Protein AF-S7U2X2-F1 (afdb_monomer_lite)

Radius of gyration: 20.96 Å; chains: 1; bounding box: 57×43×60 Å

Sequence (228 aa):
MDAEISGAYATYTERVRGMGGSAREDRERLLWFAVRVGTQYHVHALNDRMQVSSIKRIIPGGEFDGIYAPEPEIWAQYIEPLVRSLSAKLGEEDALVDLSAVAPEEKGLLKALQISVPGAGSGKFAAARSLLRKAVDRPRDIILRQTRECNVLGIALRKQKDLDGALEHYHKAVRATPEDEHLLFNMARAYFEKGEMDECRNLLEECLARRPDFPEAQAFLRYLDARR

pLDDT: mean 89.54, std 12.88, range [41.75, 98.5]

Secondary structure (DSSP, 8-state):
--EEEEEEEEEEEEE---SSS----EEEEEEEEEEEETTEEEEEEE-TT-PEEEEEEEEEHHHHTTTSEE-HHHIIIIIHHHHHHHHHHH-SS-S---TTSS-HHHHHHHHHHHHHSTT-SSSTTHHHHHHHHHHHHSHHHHHHHHHHHHHHHHHHHHHTT-HHHHHHHHHHHHHHSTT-HHHHHHHHHHHHHHT-HHHHHHHHHHHHHH-S--HHHHHHHHHHHTT-

Foldseek 3Di:
DDKAWLFKWKAWDWDADDDDDDGDGDIDIWMWGWMDDPQWIWIFTQDPVRATALDTDIGGNVRCQPRIQFQLVSRVPRPLVLLVVLLVQCDDDQPDRPCVPQDPSNVNVQSNQCSVPPDPDDHHRNRVNVRSCVCVVCVVVSLVSSLVSLQVQLVVCLVVVVLVSSLVSLVSSCVSPVLDLVSLQSNLVSCVSVVVNVSSLVSLVVSCVSPVPDVVSVVVNVVSVVVD

Structure (mmCIF, N/CA/C/O backbone):
data_AF-S7U2X2-F1
#
_entry.id   AF-S7U2X2-F1
#
loop_
_atom_site.group_PDB
_atom_site.id
_atom_site.type_symbol
_atom_site.label_atom_id
_atom_site.label_alt_id
_atom_site.label_comp_id
_atom_site.label_asym_id
_atom_site.label_entity_id
_atom_site.label_seq_id
_atom_site.pdbx_PDB_ins_code
_atom_site.Cartn_x
_atom_site.Cartn_y
_atom_site.Cartn_z
_atom_site.occupancy
_atom_site.B_iso_or_equiv
_atom_site.auth_seq_id
_atom_site.auth_comp_id
_atom_site.auth_asym_id
_atom_site.auth_atom_id
_atom_site.pdbx_PDB_model_num
ATOM 1 N N . MET A 1 1 ? -23.097 6.010 5.362 1.00 60.22 1 MET A N 1
ATOM 2 C CA . MET A 1 1 ? -21.952 6.629 4.658 1.00 60.22 1 MET A CA 1
ATOM 3 C C . MET A 1 1 ? -21.104 5.509 4.102 1.00 60.22 1 MET A C 1
ATOM 5 O O . MET A 1 1 ? -20.888 4.546 4.831 1.00 60.22 1 MET A O 1
ATOM 9 N N . ASP A 1 2 ? -20.684 5.592 2.841 1.00 85.69 2 ASP A N 1
ATOM 10 C CA . ASP A 1 2 ? -19.747 4.606 2.306 1.00 85.69 2 ASP A CA 1
ATOM 11 C C . ASP A 1 2 ? -18.360 4.864 2.897 1.00 85.69 2 ASP A C 1
ATOM 13 O O . ASP A 1 2 ? -17.808 5.961 2.777 1.00 85.69 2 ASP A O 1
ATOM 17 N N . ALA A 1 3 ? -17.859 3.876 3.627 1.00 93.12 3 ALA A N 1
ATOM 18 C CA . ALA A 1 3 ? -16.557 3.918 4.257 1.00 93.12 3 ALA A CA 1
ATOM 19 C C . ALA A 1 3 ? -15.888 2.549 4.152 1.00 93.12 3 ALA A C 1
ATOM 21 O O . ALA A 1 3 ? -16.555 1.506 4.252 1.00 93.12 3 ALA A O 1
ATOM 22 N N . GLU A 1 4 ? -14.576 2.571 3.953 1.00 95.00 4 GLU A N 1
ATOM 23 C CA . GLU A 1 4 ? -13.725 1.389 3.870 1.00 95.00 4 GLU A CA 1
ATOM 24 C C . GLU A 1 4 ? -12.319 1.689 4.393 1.00 95.00 4 GLU A C 1
ATOM 26 O O . GLU A 1 4 ? -11.861 2.832 4.384 1.00 95.00 4 GLU A O 1
ATOM 31 N N . ILE A 1 5 ? -11.634 0.655 4.876 1.00 97.19 5 ILE A N 1
ATOM 32 C CA . ILE A 1 5 ? -10.218 0.757 5.224 1.00 97.19 5 ILE A CA 1
ATOM 33 C C . ILE A 1 5 ? -9.424 0.803 3.917 1.00 97.19 5 ILE A C 1
ATOM 35 O O . ILE A 1 5 ? -9.562 -0.091 3.084 1.00 97.19 5 ILE A O 1
ATOM 39 N N . SER A 1 6 ? -8.608 1.841 3.742 1.00 96.12 6 SER A N 1
ATOM 40 C CA . SER A 1 6 ? -7.801 2.032 2.530 1.00 96.12 6 SER A CA 1
ATOM 41 C C . SER A 1 6 ? -6.443 1.342 2.629 1.00 96.12 6 SER A C 1
ATOM 43 O O . SER A 1 6 ? -5.882 0.954 1.612 1.00 96.12 6 SER A O 1
ATOM 45 N N . GLY A 1 7 ? -5.930 1.173 3.852 1.00 96.88 7 GLY A N 1
ATOM 46 C CA . GLY A 1 7 ? -4.687 0.462 4.144 1.00 96.88 7 GLY A CA 1
ATOM 47 C C . GLY A 1 7 ? -3.663 1.319 4.892 1.00 96.88 7 GLY A C 1
ATOM 48 O O . GLY A 1 7 ? -4.032 2.262 5.603 1.00 96.88 7 GLY A O 1
ATOM 49 N N . ALA A 1 8 ? -2.383 0.964 4.764 1.00 97.62 8 ALA A N 1
ATOM 50 C CA . ALA A 1 8 ? -1.257 1.693 5.347 1.00 97.62 8 ALA A CA 1
ATOM 51 C C . ALA A 1 8 ? -0.548 2.586 4.315 1.00 97.62 8 ALA A C 1
ATOM 53 O O . ALA A 1 8 ? -0.370 2.190 3.165 1.00 97.62 8 ALA A O 1
ATOM 54 N N . TYR A 1 9 ? -0.137 3.779 4.732 1.00 97.75 9 TYR A N 1
ATOM 55 C CA . TYR A 1 9 ? 0.472 4.794 3.874 1.00 97.75 9 TYR A CA 1
ATOM 56 C C . TYR A 1 9 ? 1.654 5.472 4.569 1.00 97.75 9 TYR A C 1
ATOM 58 O O . TYR A 1 9 ? 1.768 5.427 5.792 1.00 97.75 9 TYR A O 1
ATOM 66 N N . ALA A 1 10 ? 2.508 6.145 3.806 1.00 96.31 10 ALA A N 1
ATOM 67 C CA . ALA A 1 10 ? 3.613 6.951 4.293 1.00 96.31 10 ALA A CA 1
ATOM 68 C C . ALA A 1 10 ? 3.554 8.372 3.731 1.00 96.31 10 ALA A C 1
ATOM 70 O O . ALA A 1 10 ? 3.171 8.588 2.585 1.00 96.31 10 ALA A O 1
ATOM 71 N N . THR A 1 11 ? 3.992 9.337 4.528 1.00 94.88 11 THR A N 1
ATOM 72 C CA . THR A 1 11 ? 4.376 10.667 4.047 1.00 94.88 11 THR A CA 1
ATOM 73 C C . THR A 1 11 ? 5.843 10.888 4.367 1.00 94.88 11 THR A C 1
ATOM 75 O O . THR A 1 11 ? 6.325 10.413 5.398 1.00 94.88 11 THR A O 1
ATOM 78 N N . TYR A 1 12 ? 6.529 11.656 3.532 1.00 88.25 12 TYR A N 1
ATOM 79 C CA . TYR A 1 12 ? 7.933 11.992 3.722 1.00 88.25 12 TYR A CA 1
ATOM 80 C C . TYR A 1 12 ? 8.050 13.497 3.935 1.00 88.25 12 TYR A C 1
ATOM 82 O O . TYR A 1 12 ? 7.513 14.279 3.153 1.00 88.25 12 TYR A O 1
ATOM 90 N N . THR A 1 13 ? 8.723 13.906 5.005 1.00 77.50 13 THR A N 1
ATOM 91 C CA . THR A 1 13 ? 9.013 15.315 5.283 1.00 77.50 13 THR A CA 1
ATOM 92 C C . THR A 1 13 ? 10.514 15.534 5.289 1.00 77.50 13 THR A C 1
ATOM 94 O O . THR A 1 13 ? 11.249 14.809 5.960 1.00 77.50 13 THR A O 1
ATOM 97 N N . GLU A 1 14 ? 10.975 16.547 4.568 1.00 67.06 14 GLU A N 1
ATOM 98 C CA . GLU A 1 14 ? 12.378 16.950 4.589 1.00 67.06 14 GLU A CA 1
ATOM 99 C C . GLU A 1 14 ? 12.698 17.645 5.919 1.00 67.06 14 GLU A C 1
ATOM 101 O O . GLU A 1 14 ? 12.073 18.647 6.277 1.00 67.06 14 GLU A O 1
ATOM 106 N N . ARG A 1 15 ? 13.677 17.127 6.671 1.00 56.12 15 ARG A N 1
ATOM 107 C CA . ARG A 1 15 ? 14.280 17.858 7.791 1.00 56.12 15 ARG A CA 1
ATOM 108 C C . ARG A 1 15 ? 15.595 18.474 7.333 1.00 56.12 15 ARG A C 1
ATOM 110 O O . ARG A 1 15 ? 16.578 17.774 7.110 1.00 56.12 15 ARG A O 1
ATOM 117 N N . VAL A 1 16 ? 15.653 19.803 7.280 1.00 50.06 16 VAL A N 1
ATOM 118 C CA . VAL A 1 16 ? 16.931 20.514 7.138 1.00 50.06 16 VAL A CA 1
ATOM 119 C C . VAL A 1 16 ? 17.651 20.478 8.487 1.00 50.06 16 VAL A C 1
ATOM 121 O O . VAL A 1 16 ? 17.264 21.172 9.429 1.00 50.06 16 VAL A O 1
ATOM 124 N N . ARG A 1 17 ? 18.705 19.665 8.605 1.00 46.69 17 ARG A N 1
ATOM 125 C CA . ARG A 1 17 ? 19.597 19.651 9.775 1.00 46.69 17 ARG A CA 1
ATOM 126 C C . ARG A 1 17 ? 20.931 20.326 9.421 1.00 46.69 17 ARG A C 1
ATOM 128 O O . ARG A 1 17 ? 21.757 19.734 8.738 1.00 46.69 17 ARG A O 1
ATOM 135 N N . GLY A 1 18 ? 21.151 21.538 9.945 1.00 45.03 18 GLY A N 1
ATOM 136 C CA . GLY A 1 18 ? 22.478 22.166 10.084 1.00 45.03 18 GLY A CA 1
ATOM 137 C C . GLY A 1 18 ? 22.808 23.326 9.130 1.00 45.03 18 GLY A C 1
ATOM 138 O O . GLY A 1 18 ? 22.805 23.176 7.913 1.00 45.03 18 GLY A O 1
ATOM 139 N N . MET A 1 19 ? 23.185 24.477 9.703 1.00 44.09 19 MET A N 1
ATOM 140 C CA . MET A 1 19 ? 23.966 25.517 9.021 1.00 44.09 19 MET A CA 1
ATOM 141 C C . MET A 1 19 ? 25.436 25.075 8.976 1.00 44.09 19 MET A C 1
ATOM 143 O O . MET A 1 19 ? 26.132 25.160 9.984 1.00 44.09 19 MET A O 1
ATOM 147 N N . GLY A 1 20 ? 25.902 24.601 7.818 1.00 45.66 20 GLY A N 1
ATOM 148 C CA . GLY A 1 20 ? 27.328 24.394 7.540 1.00 45.66 20 GLY A CA 1
ATOM 149 C C . GLY A 1 20 ? 27.647 23.104 6.782 1.00 45.66 20 GLY A C 1
ATOM 150 O O . GLY A 1 20 ? 27.477 22.020 7.326 1.00 45.66 20 GLY A O 1
ATOM 151 N N . GLY A 1 21 ? 28.143 23.247 5.543 1.00 43.47 21 GLY A N 1
ATOM 152 C CA . GLY A 1 21 ? 29.032 22.340 4.782 1.00 43.47 21 GLY A CA 1
ATOM 153 C C . GLY A 1 21 ? 28.654 20.871 4.527 1.00 43.47 21 GLY A C 1
ATOM 154 O O . GLY A 1 21 ? 29.231 20.259 3.637 1.00 43.47 21 GLY A O 1
ATOM 155 N N . SER A 1 22 ? 27.715 20.288 5.268 1.00 49.03 22 SER A N 1
ATOM 156 C CA . SER A 1 22 ? 27.344 18.871 5.196 1.00 49.03 22 SER A CA 1
ATOM 157 C C . SER A 1 22 ? 25.862 18.692 5.531 1.00 49.03 22 SER A C 1
ATOM 159 O O . SER A 1 22 ? 25.490 18.044 6.506 1.00 49.03 22 SER A O 1
ATOM 161 N N . ALA A 1 23 ? 24.994 19.314 4.732 1.00 41.75 23 ALA A N 1
ATOM 162 C CA . ALA A 1 23 ? 23.566 19.032 4.794 1.00 41.75 23 ALA A CA 1
ATOM 163 C C . ALA A 1 23 ? 23.340 17.604 4.271 1.00 41.75 23 ALA A C 1
ATOM 165 O O . ALA A 1 23 ? 23.405 17.353 3.071 1.00 41.75 23 ALA A O 1
ATOM 166 N N . ARG A 1 24 ? 23.134 16.649 5.180 1.00 49.59 24 ARG A N 1
ATOM 167 C CA . ARG A 1 24 ? 22.541 15.354 4.836 1.00 49.59 24 ARG A CA 1
ATOM 168 C C . ARG A 1 24 ? 21.030 15.565 4.845 1.00 49.59 24 ARG A C 1
ATOM 170 O O . ARG A 1 24 ? 20.485 15.935 5.882 1.00 49.59 24 ARG A O 1
ATOM 177 N N . GLU A 1 25 ? 20.381 15.381 3.700 1.00 52.25 25 GLU A N 1
ATOM 178 C CA . GLU A 1 25 ? 18.920 15.373 3.604 1.00 52.25 25 GLU A CA 1
ATOM 179 C C . GLU A 1 25 ? 18.387 14.171 4.391 1.00 52.25 25 GLU A C 1
ATOM 181 O O . GLU A 1 25 ? 18.469 13.028 3.946 1.00 52.25 25 GLU A O 1
ATOM 186 N N . ASP A 1 26 ? 17.899 14.420 5.604 1.00 58.31 26 ASP A N 1
ATOM 187 C CA . ASP A 1 26 ? 17.248 13.408 6.429 1.00 58.31 26 ASP A CA 1
ATOM 188 C C . ASP A 1 26 ? 15.742 13.501 6.149 1.00 58.31 26 ASP A C 1
ATOM 190 O O . ASP A 1 26 ? 15.074 14.465 6.543 1.00 58.31 26 ASP A O 1
ATOM 194 N N . ARG A 1 27 ? 15.209 12.549 5.374 1.00 70.50 27 ARG A N 1
ATOM 195 C CA . ARG A 1 27 ? 13.769 12.456 5.102 1.00 70.50 27 ARG A CA 1
ATOM 196 C C . ARG A 1 27 ? 13.114 11.686 6.239 1.00 70.50 27 ARG A C 1
ATOM 198 O O . ARG A 1 27 ? 13.276 10.475 6.360 1.00 70.50 27 ARG A O 1
ATOM 205 N N . GLU A 1 28 ? 12.340 12.386 7.059 1.00 83.62 28 GLU A N 1
ATOM 206 C CA . GLU A 1 28 ? 11.529 11.745 8.088 1.00 83.62 28 GLU A CA 1
ATOM 207 C C . GLU A 1 28 ? 10.311 11.085 7.432 1.00 83.62 28 GLU A C 1
ATOM 209 O O . GLU A 1 28 ? 9.509 11.741 6.763 1.00 83.62 28 GLU A O 1
ATOM 214 N N . ARG A 1 29 ? 10.185 9.770 7.622 1.00 91.19 29 ARG A N 1
ATOM 215 C CA . ARG A 1 29 ? 9.053 8.970 7.154 1.00 91.19 29 ARG A CA 1
ATOM 216 C C . ARG A 1 29 ? 8.037 8.828 8.281 1.00 91.19 29 ARG A C 1
ATOM 218 O O . ARG A 1 29 ? 8.355 8.287 9.336 1.00 91.19 29 ARG A O 1
ATOM 225 N N . LEU A 1 30 ? 6.803 9.254 8.030 1.00 94.62 30 LEU A N 1
ATOM 226 C CA . LEU A 1 30 ? 5.672 9.070 8.940 1.00 94.62 30 LEU A CA 1
ATOM 227 C C . LEU A 1 30 ? 4.692 8.068 8.346 1.00 94.62 30 LEU A C 1
ATOM 229 O O . LEU A 1 30 ? 4.303 8.203 7.188 1.00 94.62 30 LEU A O 1
ATOM 233 N N . LEU A 1 31 ? 4.286 7.084 9.146 1.00 96.94 31 LEU A N 1
ATOM 234 C CA . LEU A 1 31 ? 3.351 6.038 8.745 1.00 96.94 31 LEU A CA 1
ATOM 235 C C . LEU A 1 31 ? 1.924 6.363 9.188 1.00 96.94 31 LEU A C 1
ATOM 237 O O . LEU A 1 31 ? 1.693 6.910 10.267 1.00 96.94 31 LEU A O 1
ATOM 241 N N . TRP A 1 32 ? 0.960 5.979 8.359 1.00 97.88 32 TRP A N 1
ATOM 242 C CA . TRP A 1 32 ? -0.448 6.315 8.508 1.00 97.88 32 TRP A CA 1
ATOM 243 C C . TRP A 1 32 ? -1.343 5.107 8.253 1.00 97.88 32 TRP A C 1
ATOM 245 O O . TRP A 1 32 ? -1.171 4.380 7.281 1.00 97.88 32 TRP A O 1
ATOM 255 N N . PHE A 1 33 ? -2.353 4.940 9.097 1.00 98.12 33 PHE A N 1
ATOM 256 C CA . PHE A 1 33 ? -3.507 4.090 8.851 1.00 98.12 33 PHE A CA 1
ATOM 257 C C . PHE A 1 33 ? -4.618 4.950 8.253 1.00 98.12 33 PHE A C 1
ATOM 259 O O . PHE A 1 33 ? -4.996 5.961 8.851 1.00 98.12 33 PHE A O 1
ATOM 266 N N . ALA A 1 34 ? -5.145 4.567 7.091 1.00 97.81 34 ALA A N 1
ATOM 267 C CA . ALA A 1 34 ? -6.130 5.359 6.365 1.00 97.81 34 ALA A CA 1
ATOM 268 C C . ALA A 1 34 ? -7.483 4.645 6.252 1.00 97.81 34 ALA A C 1
ATOM 270 O O . ALA A 1 34 ? -7.573 3.469 5.894 1.00 97.81 34 ALA A O 1
ATOM 271 N N . VAL A 1 35 ? -8.552 5.401 6.502 1.00 97.19 35 VAL A N 1
ATOM 272 C CA . VAL A 1 35 ? -9.944 5.002 6.258 1.00 97.19 35 VAL A CA 1
ATOM 273 C C . VAL A 1 35 ? -10.551 5.997 5.279 1.00 97.19 35 VAL A C 1
ATOM 275 O O . VAL A 1 35 ? -10.604 7.190 5.581 1.00 97.19 35 VAL A O 1
ATOM 278 N N . ARG A 1 36 ? -11.033 5.534 4.125 1.00 95.94 36 ARG A N 1
ATOM 279 C CA . ARG A 1 36 ? -11.798 6.381 3.204 1.00 95.94 36 ARG A CA 1
ATOM 280 C C . ARG A 1 36 ? -13.223 6.527 3.721 1.00 95.94 36 ARG A C 1
ATOM 282 O O . ARG A 1 36 ? -13.868 5.532 4.045 1.00 95.94 36 ARG A O 1
ATOM 289 N N . VAL A 1 37 ? -13.716 7.759 3.784 1.00 95.19 37 VAL A N 1
ATOM 290 C CA . VAL A 1 37 ? -15.083 8.106 4.189 1.00 95.19 37 VAL A CA 1
ATOM 291 C C . VAL A 1 37 ? -15.647 9.069 3.146 1.00 95.19 37 VAL A C 1
ATOM 293 O O . VAL A 1 37 ? -15.269 10.238 3.092 1.00 95.19 37 VAL A O 1
ATOM 296 N N . GLY A 1 38 ? -16.526 8.570 2.273 1.00 93.56 38 GLY A N 1
ATOM 297 C CA . GLY A 1 38 ? -16.960 9.319 1.092 1.00 93.56 38 GLY A CA 1
ATOM 298 C C . GLY A 1 38 ? -15.775 9.681 0.189 1.00 93.56 38 GLY A C 1
ATOM 299 O O . GLY A 1 38 ? -15.090 8.797 -0.320 1.00 93.56 38 GLY A O 1
ATOM 300 N N . THR A 1 39 ? -15.530 10.979 -0.001 1.00 93.12 39 THR A N 1
ATOM 301 C CA . THR A 1 39 ? -14.440 11.522 -0.836 1.00 93.12 39 THR A CA 1
ATOM 302 C C . THR A 1 39 ? -13.197 11.934 -0.041 1.00 93.12 39 THR A C 1
ATOM 304 O O . THR A 1 39 ? -12.270 12.511 -0.607 1.00 93.12 39 THR A O 1
ATOM 307 N N . GLN A 1 40 ? -13.177 11.686 1.269 1.00 95.69 40 GLN A N 1
ATOM 308 C CA . GLN A 1 40 ? -12.093 12.082 2.167 1.00 95.69 40 GLN A CA 1
ATOM 309 C C . GLN A 1 40 ? -11.385 10.859 2.745 1.00 95.69 40 GLN A C 1
ATOM 311 O O . GLN A 1 40 ? -11.966 9.779 2.867 1.00 95.69 40 GLN A O 1
ATOM 316 N N . TYR A 1 41 ? -10.140 11.055 3.164 1.00 97.31 41 TYR A N 1
ATOM 317 C CA . TYR A 1 41 ? -9.362 10.085 3.917 1.00 97.31 41 TYR A CA 1
ATOM 318 C C . TYR A 1 41 ? -9.194 10.561 5.354 1.00 97.31 41 TYR A C 1
ATOM 320 O O . TYR A 1 41 ? -8.709 11.657 5.628 1.00 97.31 41 TYR A O 1
ATOM 328 N N . HIS A 1 42 ? -9.596 9.715 6.293 1.00 97.50 42 HIS A N 1
ATOM 329 C CA . HIS A 1 42 ? -9.293 9.874 7.704 1.00 97.50 42 HIS A CA 1
ATOM 330 C C . HIS A 1 42 ? -8.017 9.098 7.998 1.00 97.50 42 HIS A C 1
ATOM 332 O O . HIS A 1 42 ? -8.028 7.865 8.004 1.00 97.50 42 HIS A O 1
ATOM 338 N N . VAL A 1 43 ? -6.924 9.823 8.220 1.00 97.88 43 VAL A N 1
ATOM 339 C CA . VAL A 1 43 ? -5.606 9.241 8.482 1.00 97.88 43 VAL A CA 1
ATOM 340 C C . VAL A 1 43 ? -5.254 9.344 9.959 1.00 97.88 43 VAL A C 1
ATOM 342 O O . VAL A 1 43 ? -5.495 10.367 10.604 1.00 97.88 43 VAL A O 1
ATOM 345 N N . HIS A 1 44 ? -4.668 8.274 10.481 1.00 97.62 44 HIS A N 1
ATOM 346 C CA . HIS A 1 44 ? -4.222 8.147 11.864 1.00 97.62 44 HIS A CA 1
ATOM 347 C C . HIS A 1 44 ? -2.757 7.738 11.869 1.00 97.62 44 HIS A C 1
ATOM 349 O O . HIS A 1 44 ? -2.401 6.748 11.235 1.00 97.62 44 HIS A O 1
ATOM 355 N N . ALA A 1 45 ? -1.902 8.491 12.557 1.00 96.56 45 ALA A N 1
ATOM 356 C CA . ALA A 1 45 ? -0.472 8.183 12.591 1.00 96.56 45 ALA A CA 1
ATOM 357 C C . ALA A 1 45 ? -0.204 6.851 13.311 1.00 96.56 45 ALA A C 1
ATOM 359 O O . ALA A 1 45 ? -0.870 6.549 14.308 1.00 96.56 45 ALA A O 1
ATOM 360 N N . LEU A 1 46 ? 0.780 6.089 12.835 1.00 95.56 46 LEU A N 1
ATOM 361 C CA . LEU A 1 46 ? 1.365 4.958 13.556 1.00 95.56 46 LEU A CA 1
ATOM 362 C C . LEU A 1 46 ? 2.531 5.475 14.407 1.00 95.56 46 LEU A C 1
ATOM 364 O O . LEU A 1 46 ? 3.333 6.280 13.937 1.00 95.56 46 LEU A O 1
ATOM 368 N N . ASN A 1 47 ? 2.618 5.023 15.657 1.00 92.00 47 ASN A N 1
ATOM 369 C CA . ASN A 1 47 ? 3.769 5.313 16.517 1.00 92.00 47 ASN A CA 1
ATOM 370 C C . ASN A 1 47 ? 4.938 4.342 16.253 1.00 92.00 47 ASN A C 1
ATOM 372 O O . ASN A 1 47 ? 4.807 3.392 15.483 1.00 92.00 47 ASN A O 1
ATOM 376 N N . ASP A 1 48 ? 6.050 4.520 16.969 1.00 88.69 48 ASP A N 1
ATOM 377 C CA . ASP A 1 48 ? 7.256 3.681 16.845 1.00 88.69 48 ASP A CA 1
ATOM 378 C C . ASP A 1 48 ? 7.028 2.189 17.159 1.00 88.69 48 ASP A C 1
ATOM 380 O O . ASP A 1 48 ? 7.862 1.345 16.843 1.00 88.69 48 ASP A O 1
ATOM 384 N N . ARG A 1 49 ? 5.896 1.843 17.786 1.00 89.81 49 ARG A N 1
ATOM 385 C CA . ARG A 1 49 ? 5.472 0.463 18.072 1.00 89.81 49 ARG A CA 1
ATOM 386 C C . ARG A 1 49 ? 4.439 -0.056 17.064 1.00 89.81 49 ARG A C 1
ATOM 388 O O . ARG A 1 49 ? 3.782 -1.055 17.340 1.00 89.81 49 ARG A O 1
ATOM 395 N N . MET A 1 50 ? 4.254 0.635 15.937 1.00 91.81 50 MET A N 1
ATOM 396 C CA . MET A 1 50 ? 3.253 0.344 14.900 1.00 91.81 50 MET A CA 1
ATOM 397 C C . MET A 1 50 ? 1.801 0.352 15.400 1.00 91.81 50 MET A C 1
ATOM 399 O O . MET A 1 50 ? 0.911 -0.229 14.781 1.00 91.81 50 MET A O 1
ATOM 403 N N . GLN A 1 51 ? 1.529 1.038 16.511 1.00 91.88 51 GLN A N 1
ATOM 404 C CA . GLN A 1 51 ? 0.174 1.170 17.037 1.00 91.88 51 GLN A CA 1
ATOM 405 C C . GLN A 1 51 ? -0.517 2.376 16.404 1.00 91.88 51 GLN A C 1
ATOM 407 O O . GLN A 1 51 ? 0.049 3.470 16.332 1.00 91.88 51 GLN A O 1
ATOM 412 N N . VAL A 1 52 ? -1.771 2.183 15.994 1.00 94.38 52 VAL A N 1
ATOM 413 C CA . VAL A 1 52 ? -2.599 3.244 15.415 1.00 94.38 52 VAL A CA 1
ATOM 414 C C . VAL A 1 52 ? -2.979 4.248 16.504 1.00 94.38 52 VAL A C 1
ATOM 416 O O . VAL A 1 52 ? -3.635 3.901 17.489 1.00 94.38 52 VAL A O 1
ATOM 419 N N . SER A 1 53 ? -2.567 5.504 16.337 1.00 92.44 53 SER A N 1
ATOM 420 C CA . SER A 1 53 ? -2.924 6.578 17.264 1.00 92.44 53 SER A CA 1
ATOM 421 C C . SER A 1 53 ? -4.400 6.963 17.131 1.00 92.44 53 SER A C 1
ATOM 423 O O . SER A 1 53 ? -5.034 6.733 16.107 1.00 92.44 53 SER A O 1
ATOM 425 N N . SER A 1 54 ? -4.952 7.622 18.151 1.00 83.81 54 SER A N 1
ATOM 426 C CA . SER A 1 54 ? -6.301 8.193 18.054 1.00 83.81 54 SER A CA 1
ATOM 427 C C . SER A 1 54 ? -6.343 9.596 17.442 1.00 83.81 54 SER A C 1
ATOM 429 O O . SER A 1 54 ? -7.406 10.218 17.439 1.00 83.81 54 SER A O 1
ATOM 431 N N . ILE A 1 55 ? -5.200 10.138 17.008 1.00 87.12 55 ILE A N 1
ATOM 432 C CA . ILE A 1 55 ? -5.134 11.465 16.392 1.00 87.12 55 ILE A CA 1
ATOM 433 C C . ILE A 1 55 ? -5.523 11.315 14.924 1.00 87.12 55 ILE A C 1
ATOM 435 O O . ILE A 1 55 ? -4.776 10.750 14.127 1.00 87.12 55 ILE A O 1
ATOM 439 N N . LYS A 1 56 ? -6.692 11.857 14.582 1.00 93.31 56 LYS A N 1
ATOM 440 C CA . LYS A 1 56 ? -7.232 11.864 13.223 1.00 93.31 56 LYS A CA 1
ATOM 441 C C . LYS A 1 56 ? -6.866 13.158 12.501 1.00 93.31 56 LYS A C 1
ATOM 443 O O . LYS A 1 56 ? -7.123 14.243 13.022 1.00 93.31 56 LYS A O 1
ATOM 448 N N . ARG A 1 57 ? -6.404 13.040 11.257 1.00 96.25 57 ARG A N 1
ATOM 449 C CA . ARG A 1 57 ? -6.428 14.124 10.262 1.00 96.25 57 ARG A CA 1
ATOM 450 C C . ARG A 1 57 ? -7.409 13.762 9.149 1.00 96.25 57 ARG A C 1
ATOM 452 O O . ARG A 1 57 ? -7.553 12.589 8.813 1.00 96.25 57 ARG A O 1
ATOM 459 N N . ILE A 1 58 ? -8.099 14.762 8.611 1.00 96.44 58 ILE A N 1
ATOM 460 C CA . ILE A 1 58 ? -9.038 14.603 7.497 1.00 96.44 58 ILE A CA 1
ATOM 461 C C . ILE A 1 58 ? -8.384 15.219 6.270 1.00 96.44 58 ILE A C 1
ATOM 463 O O . ILE A 1 58 ? -8.055 16.402 6.290 1.00 96.44 58 ILE A O 1
ATOM 467 N N . ILE A 1 59 ? -8.188 14.408 5.239 1.00 96.94 59 ILE A N 1
ATOM 468 C CA . ILE A 1 59 ? -7.504 14.783 4.006 1.00 96.94 59 ILE A CA 1
ATOM 469 C C . ILE A 1 59 ? -8.513 14.683 2.856 1.00 96.94 59 ILE A C 1
ATOM 471 O O . ILE A 1 59 ? -9.110 13.616 2.671 1.00 96.94 59 ILE A O 1
ATOM 475 N N . PRO A 1 60 ? -8.758 15.756 2.090 1.00 95.94 60 PRO A N 1
ATOM 476 C CA . PRO A 1 60 ? -9.533 15.672 0.855 1.00 95.94 60 PRO A CA 1
ATOM 477 C C . PRO A 1 60 ? -8.906 14.672 -0.124 1.00 95.94 60 PRO A C 1
ATOM 479 O O . PRO A 1 60 ? -7.687 14.600 -0.223 1.00 95.94 60 PRO A O 1
ATOM 482 N N . GLY A 1 61 ? -9.713 13.920 -0.880 1.00 91.56 61 GLY A N 1
ATOM 483 C CA . GLY A 1 61 ? -9.196 12.892 -1.794 1.00 91.56 61 GLY A CA 1
ATOM 484 C C . GLY A 1 61 ? -8.125 13.403 -2.764 1.00 91.56 61 GLY A C 1
ATOM 485 O O . GLY A 1 61 ? -7.080 12.781 -2.887 1.00 91.56 61 GLY A O 1
ATOM 486 N N . GLY A 1 62 ? -8.328 14.586 -3.352 1.00 89.81 62 GLY A N 1
ATOM 487 C CA . GLY A 1 62 ? -7.352 15.190 -4.268 1.00 89.81 62 GLY A CA 1
ATOM 488 C C . GLY A 1 62 ? -6.034 15.636 -3.621 1.00 89.81 62 GLY A C 1
ATOM 489 O O . GLY A 1 62 ? -5.066 15.843 -4.338 1.00 89.81 62 GLY A O 1
ATOM 490 N N . GLU A 1 63 ? -5.983 15.782 -2.294 1.00 92.50 63 GLU A N 1
ATOM 491 C CA . GLU A 1 63 ? -4.746 16.068 -1.545 1.00 92.50 63 GLU A CA 1
ATOM 492 C C . GLU A 1 63 ? -4.082 14.791 -1.016 1.00 92.50 63 GLU A C 1
ATOM 494 O O . GLU A 1 63 ? -2.924 14.807 -0.608 1.00 92.50 63 GLU A O 1
ATOM 499 N N . PHE A 1 64 ? -4.819 13.680 -0.975 1.00 93.38 64 PHE A N 1
ATOM 500 C CA . PHE A 1 64 ? -4.279 12.404 -0.530 1.00 93.38 64 PHE A CA 1
ATOM 501 C C . PHE A 1 64 ? -3.343 11.820 -1.591 1.00 93.38 64 PHE A C 1
ATOM 503 O O . PHE A 1 64 ? -2.224 11.394 -1.286 1.00 93.38 64 PHE A O 1
ATOM 510 N N . ASP A 1 65 ? -3.793 11.864 -2.844 1.00 84.69 65 ASP A N 1
ATOM 511 C CA . ASP A 1 65 ? -3.052 11.365 -3.992 1.00 84.69 65 ASP A CA 1
ATOM 512 C C . ASP A 1 65 ? -1.738 12.148 -4.175 1.00 84.69 65 ASP A C 1
ATOM 514 O O . ASP A 1 65 ? -1.712 13.376 -4.216 1.00 84.69 65 ASP A O 1
ATOM 518 N N . GLY A 1 66 ? -0.617 11.432 -4.271 1.00 80.38 66 GLY A N 1
ATOM 519 C CA . GLY A 1 66 ? 0.715 12.020 -4.471 1.00 80.38 66 GLY A CA 1
ATOM 520 C C . GLY A 1 66 ? 1.426 12.498 -3.199 1.00 80.38 66 GLY A C 1
ATOM 521 O O . GLY A 1 66 ? 2.645 12.636 -3.226 1.00 80.38 66 GLY A O 1
ATOM 522 N N . ILE A 1 67 ? 0.713 12.685 -2.082 1.00 90.31 67 ILE A N 1
ATOM 523 C CA . ILE A 1 67 ? 1.324 12.970 -0.7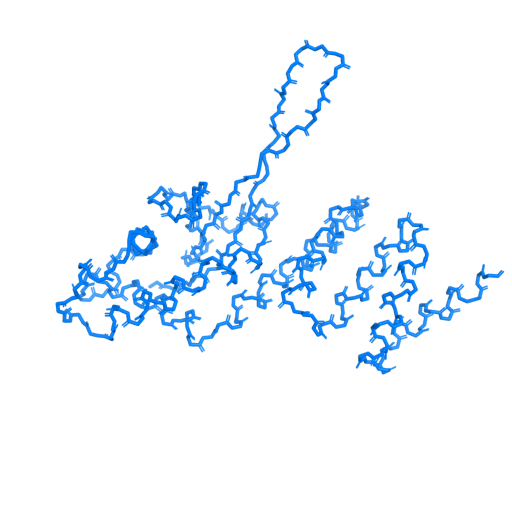69 1.00 90.31 67 ILE A CA 1
ATOM 524 C C . ILE A 1 67 ? 1.454 11.688 0.059 1.00 90.31 67 ILE A C 1
ATOM 526 O O . ILE A 1 67 ? 2.476 11.464 0.710 1.00 90.31 67 ILE A O 1
ATOM 530 N N . TYR A 1 68 ? 0.420 10.845 0.035 1.00 95.50 68 TYR A N 1
ATOM 531 C CA . TYR A 1 68 ? 0.366 9.606 0.801 1.00 95.50 68 TYR A CA 1
ATOM 532 C C . TYR A 1 68 ? 0.784 8.428 -0.077 1.00 95.50 68 TYR A C 1
ATOM 534 O O . TYR A 1 68 ? 0.010 7.901 -0.873 1.00 95.50 68 TYR A O 1
ATOM 542 N N . ALA A 1 69 ? 2.031 8.000 0.087 1.00 95.56 69 ALA A N 1
ATOM 543 C CA . ALA A 1 69 ? 2.585 6.836 -0.583 1.00 95.56 69 ALA A CA 1
ATOM 544 C C . ALA A 1 69 ? 1.994 5.539 0.007 1.00 95.56 69 ALA A C 1
ATOM 546 O O . ALA A 1 69 ? 2.030 5.373 1.223 1.00 95.56 69 ALA A O 1
ATOM 547 N N . PRO A 1 70 ? 1.476 4.601 -0.798 1.00 97.12 70 PRO A N 1
ATOM 548 C CA . PRO A 1 70 ? 0.986 3.309 -0.320 1.00 97.12 70 PRO A CA 1
ATOM 549 C C . PRO A 1 70 ? 2.111 2.444 0.260 1.00 97.12 70 PRO A C 1
ATOM 551 O O . PRO A 1 70 ? 3.224 2.394 -0.269 1.00 97.12 70 PRO A O 1
ATOM 554 N N . GLU A 1 71 ? 1.791 1.725 1.336 1.00 96.81 71 GLU A N 1
ATOM 555 C CA . GLU A 1 71 ? 2.705 0.852 2.078 1.00 96.81 71 GLU A CA 1
ATOM 556 C C . GLU A 1 71 ? 2.095 -0.548 2.290 1.00 96.81 71 GLU A C 1
ATOM 558 O O . GLU A 1 71 ? 1.734 -0.909 3.418 1.00 96.81 71 GLU A O 1
ATOM 563 N N . PRO A 1 72 ? 1.979 -1.363 1.222 1.00 96.19 72 PRO A N 1
ATOM 564 C CA . PRO A 1 72 ? 1.324 -2.674 1.285 1.00 96.19 72 PRO A CA 1
ATOM 565 C C . PRO A 1 72 ? 1.994 -3.647 2.257 1.00 96.19 72 PRO A C 1
ATOM 567 O O . PRO A 1 72 ? 1.320 -4.449 2.900 1.00 96.19 72 PRO A O 1
ATOM 570 N N . GLU A 1 73 ? 3.309 -3.546 2.437 1.00 94.06 73 GLU A N 1
ATOM 571 C CA . GLU A 1 73 ? 4.040 -4.365 3.406 1.00 94.06 73 GLU A CA 1
ATOM 572 C C . GLU A 1 73 ? 3.697 -3.997 4.848 1.00 94.06 73 GLU A C 1
ATOM 574 O O . GLU A 1 73 ? 3.514 -4.882 5.681 1.00 94.06 73 GLU A O 1
ATOM 579 N N . ILE A 1 74 ? 3.554 -2.699 5.143 1.00 95.69 74 ILE A N 1
ATOM 580 C CA . ILE A 1 74 ? 3.153 -2.241 6.477 1.00 95.69 74 ILE A CA 1
ATOM 581 C C . ILE A 1 74 ? 1.738 -2.728 6.787 1.00 95.69 74 ILE A C 1
ATOM 583 O O . ILE A 1 74 ? 1.468 -3.191 7.898 1.00 95.69 74 ILE A O 1
ATOM 587 N N . TRP A 1 75 ? 0.846 -2.674 5.795 1.00 96.44 75 TRP A N 1
ATOM 588 C CA . TRP A 1 75 ? -0.488 -3.242 5.923 1.00 96.44 75 TRP A CA 1
ATOM 589 C C . TRP A 1 75 ? -0.431 -4.742 6.235 1.00 96.44 75 TRP A C 1
ATOM 591 O O . TRP A 1 75 ? -0.949 -5.153 7.272 1.00 96.44 75 TRP A O 1
ATOM 601 N N . ALA A 1 76 ? 0.230 -5.535 5.387 1.00 94.62 76 ALA A N 1
ATOM 602 C CA . ALA A 1 76 ? 0.269 -6.992 5.507 1.00 94.62 76 ALA A CA 1
ATOM 603 C C . ALA A 1 76 ? 0.922 -7.471 6.813 1.00 94.62 76 ALA A C 1
ATOM 605 O O . ALA A 1 76 ? 0.426 -8.393 7.457 1.00 94.62 76 ALA A O 1
ATOM 606 N N . GLN A 1 77 ? 2.036 -6.851 7.215 1.00 94.12 77 GLN A N 1
ATOM 607 C CA . GLN A 1 77 ? 2.829 -7.315 8.355 1.00 94.12 77 GLN A CA 1
ATOM 608 C C . GLN A 1 77 ? 2.252 -6.874 9.703 1.00 94.12 77 GLN A C 1
ATOM 610 O O . GLN A 1 77 ? 2.321 -7.636 10.666 1.00 94.12 77 GLN A O 1
ATOM 615 N N . TYR A 1 78 ? 1.689 -5.662 9.790 1.00 94.56 78 TYR A N 1
ATOM 616 C CA . TYR A 1 78 ? 1.345 -5.055 11.083 1.00 94.56 78 TYR A CA 1
ATOM 617 C C . TYR A 1 78 ? -0.148 -4.799 11.267 1.00 94.56 78 TYR A C 1
ATOM 619 O O . TYR A 1 78 ? -0.667 -5.004 12.361 1.00 94.56 78 TYR A O 1
ATOM 627 N N . ILE A 1 79 ? -0.861 -4.354 10.230 1.00 95.88 79 ILE A N 1
ATOM 628 C CA . ILE A 1 79 ? -2.240 -3.868 10.392 1.00 95.88 79 ILE A CA 1
ATOM 629 C C . ILE A 1 79 ? -3.271 -4.952 10.090 1.00 95.88 79 ILE A C 1
ATOM 631 O O . ILE A 1 79 ? -4.239 -5.099 10.834 1.00 95.88 79 ILE A O 1
ATOM 635 N N . GLU A 1 80 ? -3.064 -5.748 9.045 1.00 96.00 80 GLU A N 1
ATOM 636 C CA . GLU A 1 80 ? -3.970 -6.835 8.677 1.00 96.00 80 GLU A CA 1
ATOM 637 C C . GLU A 1 80 ? -4.165 -7.862 9.813 1.00 96.00 80 GLU A C 1
ATOM 639 O O . GLU A 1 80 ? -5.320 -8.203 10.098 1.00 96.00 80 GLU A O 1
ATOM 644 N N . PRO A 1 81 ? -3.118 -8.314 10.537 1.00 95.94 81 PRO A N 1
ATOM 645 C CA . PRO A 1 81 ? -3.298 -9.220 11.672 1.00 95.94 81 PRO A CA 1
ATOM 646 C C . PRO A 1 81 ? -4.157 -8.606 12.785 1.00 95.94 81 PRO A C 1
ATOM 648 O O . PRO A 1 81 ? -5.024 -9.283 13.342 1.00 95.94 81 PRO A O 1
ATOM 651 N N . LEU A 1 82 ? -3.974 -7.309 13.066 1.00 95.38 82 LEU A N 1
ATOM 652 C CA . LEU A 1 82 ? -4.776 -6.574 14.048 1.00 95.38 82 LEU A CA 1
ATOM 653 C C . LEU A 1 82 ? -6.235 -6.455 13.603 1.00 95.38 82 LEU A C 1
ATOM 655 O O . LEU A 1 82 ? -7.136 -6.651 14.414 1.00 95.38 82 LEU A O 1
ATOM 659 N N . VAL A 1 83 ? -6.479 -6.178 12.319 1.00 96.00 83 VAL A N 1
ATOM 660 C CA . VAL A 1 83 ? -7.826 -6.118 11.731 1.00 96.00 83 VAL A CA 1
ATOM 661 C C . VAL A 1 83 ? -8.538 -7.459 11.882 1.00 96.00 83 VAL A C 1
ATOM 663 O O . VAL A 1 83 ? -9.672 -7.495 12.357 1.00 96.00 83 VAL A O 1
ATOM 666 N N . ARG A 1 84 ? -7.871 -8.568 11.546 1.00 95.38 84 ARG A N 1
ATOM 667 C CA . ARG A 1 84 ? -8.438 -9.920 11.667 1.00 95.38 84 ARG A CA 1
ATOM 668 C C . ARG A 1 84 ? -8.742 -10.282 13.118 1.00 95.38 84 ARG A C 1
ATOM 670 O O . ARG A 1 84 ? -9.857 -10.710 13.416 1.00 95.38 84 ARG A O 1
ATOM 677 N N . SER A 1 85 ? -7.779 -10.070 14.013 1.00 94.62 85 SER A N 1
ATOM 678 C CA . SER A 1 85 ? -7.928 -10.372 15.440 1.00 94.62 85 SER A CA 1
ATOM 679 C C . SER A 1 85 ? -9.035 -9.534 16.087 1.00 94.62 85 SER A C 1
ATOM 681 O O . SER A 1 85 ? -9.935 -10.075 16.731 1.00 94.62 85 SER A O 1
ATOM 683 N N . LEU A 1 86 ? -9.045 -8.218 15.848 1.00 94.31 86 LEU A N 1
ATOM 684 C CA . LEU A 1 86 ? -10.080 -7.328 16.369 1.00 94.31 86 LEU A CA 1
ATOM 685 C C . LEU A 1 86 ? -11.462 -7.672 15.798 1.00 94.31 86 LEU A C 1
ATOM 687 O O . LEU A 1 86 ? -12.435 -7.685 16.549 1.00 94.31 86 LEU A O 1
ATOM 691 N N . SER A 1 87 ? -11.560 -7.994 14.503 1.00 93.56 87 SER A N 1
ATOM 692 C CA . SER A 1 87 ? -12.821 -8.424 13.886 1.00 93.56 87 SER A CA 1
ATOM 693 C C . SER A 1 87 ? -13.388 -9.668 14.570 1.00 93.56 87 SER A C 1
ATOM 695 O O . SER A 1 87 ? -14.579 -9.705 14.867 1.00 93.56 87 SER A O 1
ATOM 697 N N . ALA A 1 88 ? -12.543 -10.662 14.862 1.00 91.56 88 ALA A N 1
ATOM 698 C 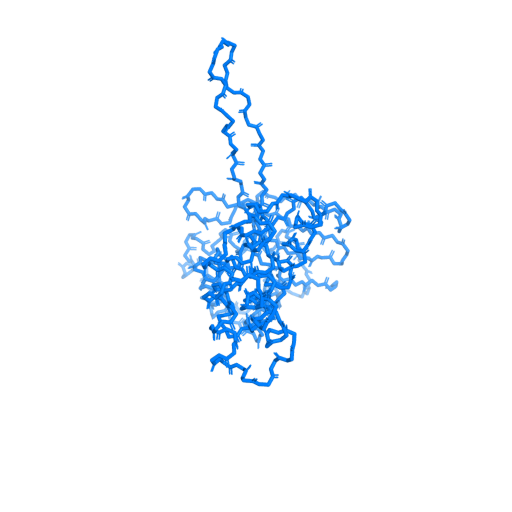CA . ALA A 1 88 ? -12.959 -11.882 15.551 1.00 91.56 88 ALA A CA 1
ATOM 699 C C . ALA A 1 88 ? -13.453 -11.601 16.982 1.00 91.56 88 ALA A C 1
ATOM 701 O O . ALA A 1 88 ? -14.467 -12.150 17.403 1.00 91.56 88 ALA A O 1
ATOM 702 N N . LYS A 1 89 ? -12.777 -10.705 17.716 1.00 90.94 89 LYS A N 1
ATOM 703 C CA . LYS A 1 89 ? -13.127 -10.352 19.105 1.00 90.94 89 LYS A CA 1
ATOM 704 C C . LYS A 1 89 ? -14.398 -9.516 19.227 1.00 90.94 89 LYS A C 1
ATOM 706 O O . LYS A 1 89 ? -15.118 -9.647 20.211 1.00 90.94 89 LYS A O 1
ATOM 711 N N . LEU A 1 90 ? -14.672 -8.634 18.262 1.00 88.31 90 LEU A N 1
ATOM 712 C CA . LEU A 1 90 ? -15.884 -7.813 18.295 1.00 88.31 90 LEU A CA 1
ATOM 713 C C . LEU A 1 90 ? -17.151 -8.608 17.963 1.00 88.31 90 LEU A C 1
ATOM 715 O O . LEU A 1 90 ? -18.233 -8.138 18.323 1.00 88.31 90 LEU A O 1
ATOM 719 N N . GLY A 1 91 ? -17.029 -9.756 17.289 1.00 83.50 91 GLY A N 1
ATOM 720 C CA . GLY A 1 91 ? -18.156 -10.590 16.869 1.00 83.50 91 GLY A CA 1
ATOM 721 C C . GLY A 1 91 ? -19.134 -9.874 15.929 1.00 83.50 91 GLY A C 1
ATOM 722 O O . GLY A 1 91 ? -18.860 -8.780 15.430 1.00 83.50 91 GLY A O 1
ATOM 723 N N . GLU A 1 92 ? -20.292 -10.494 15.693 1.00 75.50 92 GLU A N 1
ATOM 724 C CA . GLU A 1 92 ? -21.310 -9.971 14.767 1.00 75.50 92 GLU A CA 1
ATOM 725 C C . GLU A 1 92 ? -22.363 -9.074 15.442 1.00 75.50 92 GLU A C 1
ATOM 727 O O . GLU A 1 92 ? -22.877 -8.151 14.810 1.00 75.50 92 GLU A O 1
ATOM 732 N N . GLU A 1 93 ? -22.640 -9.279 16.733 1.00 71.44 93 GLU A N 1
ATOM 733 C CA . GLU A 1 93 ? -23.739 -8.622 17.456 1.00 71.44 93 GLU A CA 1
ATOM 734 C C . GLU A 1 93 ? -23.259 -7.656 18.542 1.00 71.44 93 GLU A C 1
ATOM 736 O O . GLU A 1 93 ? -22.223 -7.866 19.169 1.00 71.44 93 GLU A O 1
ATOM 741 N N . ASP A 1 94 ? -24.043 -6.613 18.843 1.00 63.34 94 ASP A N 1
ATOM 742 C CA . ASP A 1 94 ? -23.786 -5.634 19.922 1.00 63.34 94 ASP A CA 1
ATOM 743 C C . ASP A 1 94 ? -23.950 -6.199 21.346 1.00 63.34 94 ASP A C 1
ATOM 745 O O . ASP A 1 94 ? -24.102 -5.441 22.307 1.00 63.34 94 ASP A O 1
ATOM 749 N N . ALA A 1 95 ? -23.858 -7.522 21.504 1.00 63.75 95 ALA A N 1
ATOM 750 C CA . ALA A 1 95 ? -23.679 -8.157 22.798 1.00 63.75 95 ALA A CA 1
ATOM 751 C C . ALA A 1 95 ? -22.470 -7.553 23.532 1.00 63.75 95 ALA A C 1
ATOM 753 O O . ALA A 1 95 ? -21.620 -6.886 22.934 1.00 63.75 95 ALA A O 1
ATOM 754 N N . LEU A 1 96 ? -22.409 -7.768 24.846 1.00 65.62 96 LEU A N 1
ATOM 755 C CA . LEU A 1 96 ? -21.384 -7.214 25.727 1.00 65.62 96 LEU A CA 1
ATOM 756 C C . LEU A 1 96 ? -19.984 -7.635 25.239 1.00 65.62 96 LEU A C 1
ATOM 758 O O . LEU A 1 96 ? -19.490 -8.706 25.574 1.00 65.62 96 LEU A O 1
ATOM 762 N N . VAL A 1 97 ? -19.365 -6.797 24.403 1.00 72.75 97 VAL A N 1
ATOM 763 C CA . VAL A 1 97 ? -18.004 -7.012 23.915 1.00 72.75 97 VAL A CA 1
ATOM 764 C C . VAL A 1 97 ? -17.089 -6.953 25.123 1.00 72.75 97 VAL A C 1
ATOM 766 O O . VAL A 1 97 ? -16.988 -5.910 25.779 1.00 72.75 97 VAL A O 1
ATOM 769 N N . ASP A 1 98 ? -16.401 -8.054 25.397 1.00 75.25 98 ASP A N 1
ATOM 770 C CA . ASP A 1 98 ? -15.387 -8.085 26.433 1.00 75.25 98 ASP A CA 1
ATOM 771 C C . ASP A 1 98 ? -14.144 -7.307 25.979 1.00 75.25 98 ASP A C 1
ATOM 773 O O . ASP A 1 98 ? -13.216 -7.824 25.356 1.00 75.25 98 ASP A O 1
ATOM 777 N N . LEU A 1 99 ? -14.127 -6.015 26.307 1.00 78.62 99 LEU A N 1
ATOM 778 C CA . LEU A 1 99 ? -12.996 -5.133 26.026 1.00 78.62 99 LEU A CA 1
ATOM 779 C C . LEU A 1 99 ? -11.738 -5.498 26.830 1.00 78.62 99 LEU A C 1
ATOM 781 O O . LEU A 1 99 ? -10.671 -4.951 26.536 1.00 78.62 99 LEU A O 1
ATOM 785 N N . SER A 1 100 ? -11.835 -6.384 27.829 1.00 81.19 100 SER A N 1
ATOM 786 C CA . SER A 1 100 ? -10.661 -6.891 28.544 1.00 81.19 100 SER A CA 1
ATOM 787 C C . SER A 1 100 ? -9.833 -7.850 27.680 1.00 81.19 100 SER A C 1
ATOM 789 O O . SER A 1 100 ? -8.609 -7.851 27.791 1.00 81.19 100 SER A O 1
ATOM 791 N N . ALA A 1 101 ? -10.470 -8.553 26.735 1.00 83.06 101 ALA A N 1
ATOM 792 C CA . ALA A 1 101 ? -9.815 -9.431 25.763 1.00 83.06 101 ALA A CA 1
ATOM 793 C C . ALA A 1 101 ? -9.195 -8.680 24.561 1.00 83.06 101 ALA A C 1
ATOM 795 O O . ALA A 1 101 ? -8.431 -9.257 23.776 1.00 83.06 101 ALA A O 1
ATOM 796 N N . VAL A 1 102 ? -9.511 -7.389 24.396 1.00 87.50 102 VAL A N 1
ATOM 797 C CA . VAL A 1 102 ? -8.934 -6.532 23.349 1.00 87.50 102 VAL A CA 1
ATOM 798 C C . VAL A 1 102 ? -7.543 -6.071 23.790 1.00 87.50 102 VAL A C 1
ATOM 800 O O . VAL A 1 102 ? -7.389 -5.408 24.820 1.00 87.50 102 VAL A O 1
ATOM 803 N N . ALA A 1 103 ? -6.524 -6.411 23.005 1.00 89.12 103 ALA A N 1
ATOM 804 C CA . ALA A 1 103 ? -5.134 -6.078 23.288 1.00 89.12 103 ALA A CA 1
ATOM 805 C C . ALA A 1 103 ? -4.893 -4.556 23.195 1.00 89.12 103 ALA A C 1
ATOM 807 O O . ALA A 1 103 ? -5.613 -3.862 22.468 1.00 89.12 103 ALA A O 1
ATOM 808 N N . PRO A 1 104 ? -3.900 -3.993 23.910 1.00 85.06 104 PRO A N 1
ATOM 809 C CA . PRO A 1 104 ? -3.586 -2.562 23.843 1.00 85.06 104 PRO A CA 1
ATOM 810 C C . PRO A 1 104 ? -3.386 -2.026 22.415 1.00 85.06 104 PRO A C 1
ATOM 812 O O . PRO A 1 104 ? -3.864 -0.937 22.096 1.00 85.06 104 PRO A O 1
ATOM 815 N N . GLU A 1 105 ? -2.749 -2.808 21.545 1.00 84.81 105 GLU A N 1
ATOM 816 C CA . GLU A 1 105 ? -2.480 -2.490 20.138 1.00 84.81 105 GLU A CA 1
ATOM 817 C C . GLU A 1 105 ? -3.785 -2.381 19.332 1.00 84.81 105 GLU A C 1
ATOM 819 O O . GLU A 1 105 ? -3.972 -1.469 18.525 1.00 84.81 105 GLU A O 1
ATOM 824 N N . GLU A 1 106 ? -4.736 -3.277 19.607 1.00 91.88 106 GLU A N 1
ATOM 825 C CA . GLU A 1 106 ? -6.050 -3.321 18.962 1.00 91.88 106 GLU A CA 1
ATOM 826 C C . GLU A 1 106 ? -6.969 -2.197 19.453 1.00 91.88 106 GLU A C 1
ATOM 828 O O . GLU A 1 106 ? -7.809 -1.714 18.694 1.00 91.88 106 GLU A O 1
ATOM 833 N N . LYS A 1 107 ? -6.805 -1.735 20.702 1.00 91.00 107 LYS A N 1
ATOM 834 C CA . LYS A 1 107 ? -7.577 -0.600 21.243 1.00 91.00 107 LYS A CA 1
ATOM 835 C C . LYS A 1 107 ? -7.322 0.680 20.452 1.00 91.00 107 LYS A C 1
ATOM 837 O O . LYS A 1 107 ? -8.259 1.453 20.245 1.00 91.00 107 LYS A O 1
ATOM 842 N N . GLY A 1 108 ? -6.084 0.895 20.000 1.00 92.25 108 GLY A N 1
ATOM 843 C CA . GLY A 1 108 ? -5.726 2.018 19.132 1.00 92.25 108 GLY A CA 1
ATOM 844 C C . GLY A 1 108 ? -6.493 1.977 17.811 1.00 92.25 108 GLY A C 1
ATOM 845 O O . GLY A 1 108 ? -7.202 2.927 17.474 1.00 92.25 108 GLY A O 1
ATOM 846 N N . LEU A 1 109 ? -6.448 0.829 17.127 1.00 95.00 109 LEU A N 1
ATOM 847 C CA . LEU A 1 109 ? -7.185 0.591 15.883 1.00 95.00 109 LEU A CA 1
ATOM 848 C C . LEU A 1 109 ? -8.704 0.735 16.073 1.00 95.00 109 LEU A C 1
ATOM 850 O O . LEU A 1 109 ? -9.356 1.442 15.306 1.00 95.00 109 LEU A O 1
ATOM 854 N N . LEU A 1 110 ? -9.270 0.124 17.117 1.00 93.62 110 LEU A N 1
ATOM 855 C CA . LEU A 1 110 ? -10.694 0.224 17.439 1.00 93.62 110 LEU A CA 1
ATOM 856 C C . LEU A 1 110 ? -11.127 1.684 17.599 1.00 93.62 110 LEU A C 1
ATOM 858 O O . LEU A 1 110 ? -12.110 2.119 16.995 1.00 93.62 110 LEU A O 1
ATOM 862 N N . LYS A 1 111 ? -10.363 2.459 18.375 1.00 92.12 111 LYS A N 1
ATOM 863 C CA . LYS A 1 111 ? -10.639 3.877 18.601 1.00 92.12 111 LYS A CA 1
ATOM 864 C C . LYS A 1 111 ? -10.500 4.688 17.311 1.00 92.12 111 LYS A C 1
ATOM 866 O O . LYS A 1 111 ? -11.346 5.540 17.051 1.00 92.12 111 LYS A O 1
ATOM 871 N N . ALA A 1 112 ? -9.491 4.410 16.486 1.00 94.44 112 ALA A N 1
ATOM 872 C CA . ALA A 1 112 ? -9.313 5.060 15.191 1.00 94.44 112 ALA A CA 1
ATOM 873 C C . ALA A 1 112 ? -10.515 4.827 14.261 1.00 94.44 112 ALA A C 1
ATOM 875 O O . ALA A 1 112 ? -11.046 5.782 13.693 1.00 94.44 112 ALA A O 1
ATOM 876 N N . LEU A 1 113 ? -11.014 3.589 14.177 1.00 94.25 113 LEU A N 1
ATOM 877 C CA . LEU A 1 113 ? -12.204 3.239 13.394 1.00 94.25 113 LEU A CA 1
ATOM 878 C C . LEU A 1 113 ? -13.462 3.964 13.897 1.00 94.25 113 LEU A C 1
ATOM 880 O O . LEU A 1 113 ? -14.201 4.537 13.096 1.00 94.25 113 LEU A O 1
ATOM 884 N N . GLN A 1 114 ? -13.677 4.003 15.217 1.00 91.50 114 GLN A N 1
ATOM 885 C CA . GLN A 1 114 ? -14.807 4.715 15.827 1.00 91.50 114 GLN A CA 1
ATOM 886 C C . GLN A 1 114 ? -14.744 6.233 15.601 1.00 91.50 114 GLN A C 1
ATOM 888 O O . GLN A 1 114 ? -15.771 6.866 15.369 1.00 91.50 114 GLN A O 1
ATOM 893 N N . ILE A 1 115 ? -13.547 6.827 15.652 1.00 91.25 115 ILE A N 1
ATOM 894 C CA . ILE A 1 115 ? -13.338 8.259 15.388 1.00 91.25 115 ILE A CA 1
ATOM 895 C C . ILE A 1 115 ? -13.499 8.575 13.896 1.00 91.25 115 ILE A C 1
ATOM 897 O O . ILE A 1 115 ? -13.964 9.665 13.539 1.00 91.25 115 ILE A O 1
ATOM 901 N N . SER A 1 116 ? -13.090 7.660 13.015 1.00 91.94 116 SER A N 1
ATOM 902 C CA . SER A 1 116 ? -13.238 7.823 11.570 1.00 91.94 116 SER A CA 1
ATOM 903 C C . SER A 1 116 ? -14.700 7.790 11.148 1.00 91.94 116 SER A C 1
ATOM 905 O O . SER A 1 116 ? -15.102 8.618 10.336 1.00 91.94 116 SER A O 1
ATOM 907 N N . VAL A 1 117 ? -15.488 6.867 11.698 1.00 89.81 117 VAL A N 1
ATOM 908 C CA . VAL A 1 117 ? -16.905 6.708 11.361 1.00 89.81 117 VAL A CA 1
ATOM 909 C C . VAL A 1 117 ? -17.713 6.586 12.657 1.00 89.81 117 VAL A C 1
ATOM 911 O O . VAL A 1 117 ? -17.951 5.475 13.136 1.00 89.81 117 VAL A O 1
ATOM 914 N N . PRO A 1 118 ? -18.130 7.713 13.260 1.00 79.06 118 PRO A N 1
ATOM 915 C CA . PRO A 1 118 ? -18.905 7.680 14.492 1.00 79.06 118 PRO A CA 1
ATOM 916 C C . PRO A 1 118 ? -20.312 7.125 14.235 1.00 79.06 118 PRO A C 1
ATOM 918 O O . PRO A 1 118 ? -21.005 7.571 13.324 1.00 79.06 118 PRO A O 1
ATOM 921 N N . GLY A 1 119 ? -20.743 6.163 15.057 1.00 67.94 119 GLY A N 1
ATOM 922 C CA . GLY A 1 119 ? -22.160 5.835 15.264 1.00 67.94 119 GLY A CA 1
ATOM 923 C C . GLY A 1 119 ? -22.991 5.473 14.026 1.00 67.94 119 GLY A C 1
ATOM 924 O O . GLY A 1 119 ? -24.177 5.789 13.993 1.00 67.94 119 GLY A O 1
ATOM 925 N N . ALA A 1 120 ? -22.421 4.821 13.008 1.00 57.31 120 ALA A N 1
ATOM 926 C CA . ALA A 1 120 ? -23.210 4.291 11.893 1.00 57.31 120 ALA A CA 1
ATOM 927 C C . ALA A 1 120 ? -24.020 3.049 12.340 1.00 57.31 120 ALA A C 1
ATOM 929 O O . ALA A 1 120 ? -23.608 1.922 12.083 1.00 57.31 120 ALA A O 1
ATOM 930 N N . GLY A 1 121 ? -25.135 3.245 13.056 1.00 54.84 121 GLY A N 1
ATOM 931 C CA . GLY A 1 121 ? -26.056 2.179 13.489 1.00 54.84 121 GLY A CA 1
ATOM 932 C C . GLY A 1 121 ? -26.458 2.232 14.970 1.00 54.84 121 GLY A C 1
ATOM 933 O O . GLY A 1 121 ? -26.070 3.139 15.701 1.00 54.84 121 GLY A O 1
ATOM 934 N N . SER A 1 122 ? -27.242 1.243 15.412 1.00 58.31 122 SER A N 1
ATOM 935 C CA . SER A 1 122 ? -27.865 1.158 16.746 1.00 58.31 122 SER A CA 1
ATOM 936 C C . SER A 1 122 ? -26.937 0.721 17.893 1.00 58.31 122 SER A C 1
ATOM 938 O O . SER A 1 122 ? -27.424 0.510 19.002 1.00 58.31 122 SER A O 1
ATOM 940 N N . GLY A 1 123 ? -25.618 0.616 17.683 1.00 68.69 123 GLY A N 1
ATOM 941 C CA . GLY A 1 123 ? -24.696 0.209 18.746 1.00 68.69 123 GLY A CA 1
ATOM 942 C C . GLY A 1 123 ? -23.264 0.722 18.634 1.00 68.69 123 GLY A C 1
ATOM 943 O O . GLY A 1 123 ? -22.803 1.218 17.603 1.00 68.69 123 GLY A O 1
ATOM 944 N N . LYS A 1 124 ? -22.558 0.629 19.770 1.00 77.12 124 LYS A N 1
ATOM 945 C CA . LYS A 1 124 ? -21.286 1.316 20.066 1.00 77.12 124 LYS A CA 1
ATOM 946 C C . LYS A 1 124 ? -20.145 0.960 19.102 1.00 77.12 124 LYS A C 1
ATOM 948 O O . LYS A 1 124 ? -19.223 1.763 18.930 1.00 77.12 124 LYS A O 1
ATOM 953 N N . PHE A 1 125 ? -20.199 -0.218 18.478 1.00 85.88 125 PHE A N 1
ATOM 954 C CA . PHE A 1 125 ? -19.150 -0.728 17.589 1.00 85.88 125 PHE A CA 1
ATOM 955 C C . PHE A 1 125 ? -19.632 -1.036 16.169 1.00 85.88 125 PHE A C 1
ATOM 957 O O . PHE A 1 125 ? -18.837 -1.520 15.364 1.00 85.88 125 PHE A O 1
ATOM 964 N N . ALA A 1 126 ? -20.886 -0.720 15.829 1.00 85.62 126 ALA A N 1
ATOM 965 C CA . ALA A 1 126 ? -21.495 -1.107 14.555 1.00 85.62 126 ALA A CA 1
ATOM 966 C C . ALA A 1 126 ? -20.662 -0.665 13.333 1.00 85.62 126 ALA A C 1
ATOM 968 O O . ALA A 1 126 ? -20.330 -1.474 12.465 1.00 85.62 126 ALA A O 1
ATOM 969 N N . ALA A 1 127 ? -20.226 0.599 13.310 1.00 88.31 127 ALA A N 1
ATOM 970 C CA . ALA A 1 127 ? -19.399 1.142 12.232 1.00 88.31 127 ALA A CA 1
ATOM 971 C C . ALA A 1 127 ? -18.023 0.459 12.128 1.00 88.31 127 ALA A C 1
ATOM 973 O O . ALA A 1 127 ? -17.588 0.093 11.036 1.00 88.31 127 ALA A O 1
ATOM 974 N N . ALA A 1 128 ? -17.350 0.264 13.267 1.00 91.56 128 ALA A N 1
ATOM 975 C CA . ALA A 1 128 ? -16.040 -0.378 13.315 1.00 91.56 128 ALA A CA 1
ATOM 976 C C . ALA A 1 128 ? -16.122 -1.835 12.840 1.00 91.56 128 ALA A C 1
ATOM 978 O O . ALA A 1 128 ? -15.320 -2.238 12.003 1.00 91.56 128 ALA A O 1
ATOM 979 N N . ARG A 1 129 ? -17.135 -2.595 13.282 1.00 90.75 129 ARG A N 1
ATOM 980 C CA . ARG A 1 129 ? -17.395 -3.958 12.793 1.00 90.75 129 ARG A CA 1
ATOM 981 C C . ARG A 1 129 ? -17.628 -3.996 11.294 1.00 90.75 129 ARG A C 1
ATOM 983 O O . ARG A 1 129 ? -17.025 -4.815 10.615 1.00 90.75 129 ARG A O 1
ATOM 990 N N . SER A 1 130 ? -18.461 -3.097 10.774 1.00 91.06 130 SER A N 1
ATOM 991 C CA . SER A 1 130 ? -18.722 -3.011 9.336 1.00 91.06 130 SER A CA 1
ATOM 992 C C . SER A 1 130 ? -17.428 -2.792 8.540 1.00 91.06 130 SER A C 1
ATOM 994 O O . SER A 1 130 ? -17.216 -3.448 7.524 1.00 91.06 130 SER A O 1
ATOM 996 N N . LEU A 1 131 ? -16.545 -1.896 8.996 1.00 93.75 131 LEU A N 1
ATOM 997 C CA . LEU A 1 131 ? -15.249 -1.646 8.351 1.00 93.75 131 LEU A CA 1
ATOM 998 C C . LEU A 1 131 ? -14.319 -2.863 8.415 1.00 93.75 131 LEU A C 1
ATOM 1000 O O . LEU A 1 131 ? -13.735 -3.238 7.400 1.00 93.75 131 LEU A O 1
ATOM 1004 N N . LEU A 1 132 ? -14.205 -3.481 9.593 1.00 94.88 132 LEU A N 1
ATOM 1005 C CA . LEU A 1 132 ? -13.376 -4.666 9.807 1.00 94.88 132 LEU A CA 1
ATOM 1006 C C . LEU A 1 132 ? -13.861 -5.837 8.951 1.00 94.88 132 LEU A C 1
ATOM 1008 O O . LEU A 1 132 ? -13.057 -6.449 8.257 1.00 94.88 132 LEU A O 1
ATOM 1012 N N . ARG A 1 133 ? -15.174 -6.087 8.916 1.00 92.94 133 ARG A N 1
ATOM 1013 C CA . ARG A 1 133 ? -15.764 -7.164 8.119 1.00 92.94 133 ARG A CA 1
ATOM 1014 C C . ARG A 1 133 ? -15.499 -6.971 6.633 1.00 92.94 133 ARG A C 1
ATOM 1016 O O . ARG A 1 133 ? -14.997 -7.883 5.994 1.00 92.94 133 ARG A O 1
ATOM 1023 N N . LYS A 1 134 ? -15.723 -5.764 6.096 1.00 92.94 134 LYS A N 1
ATOM 1024 C CA . LYS A 1 134 ? -15.387 -5.455 4.694 1.00 92.94 134 LYS A CA 1
ATOM 1025 C C . LYS A 1 134 ? -13.922 -5.773 4.365 1.00 92.94 134 LYS A C 1
ATOM 1027 O O . LYS A 1 134 ? -13.651 -6.313 3.297 1.00 92.94 134 LYS A O 1
ATOM 1032 N N . ALA A 1 135 ? -12.994 -5.452 5.270 1.00 94.44 135 ALA A N 1
ATOM 1033 C CA . ALA A 1 135 ? -11.574 -5.735 5.077 1.00 94.44 135 ALA A CA 1
ATOM 1034 C C . ALA A 1 135 ? -11.240 -7.235 5.198 1.00 94.44 135 ALA A C 1
ATOM 1036 O O . ALA A 1 135 ? -10.422 -7.739 4.434 1.00 94.44 135 ALA A O 1
ATOM 1037 N N . VAL A 1 136 ? -11.877 -7.959 6.123 1.00 94.38 136 VAL A N 1
ATOM 1038 C CA . VAL A 1 136 ? -11.648 -9.399 6.342 1.00 94.38 136 VAL A CA 1
ATOM 1039 C C . VAL A 1 136 ? -12.284 -10.263 5.250 1.00 94.38 136 VAL A C 1
ATOM 1041 O O . VAL A 1 136 ? -11.675 -11.254 4.852 1.00 94.38 136 VAL A O 1
ATOM 1044 N N . ASP A 1 137 ? -13.456 -9.878 4.740 1.00 93.00 137 ASP A N 1
ATOM 1045 C CA . ASP A 1 137 ? -14.177 -10.588 3.673 1.00 93.00 137 ASP A CA 1
ATOM 1046 C C . ASP A 1 137 ? -13.423 -10.518 2.337 1.00 93.00 137 ASP A C 1
ATOM 1048 O O . ASP A 1 137 ? -13.538 -11.409 1.494 1.00 93.00 137 ASP A O 1
ATOM 1052 N N . ARG A 1 138 ? -12.654 -9.442 2.127 1.00 90.25 138 ARG A N 1
ATOM 1053 C CA . ARG A 1 138 ? -11.901 -9.189 0.892 1.00 90.25 138 ARG A CA 1
ATOM 1054 C C . ARG A 1 138 ? -10.468 -8.758 1.192 1.00 90.25 138 ARG A C 1
ATOM 1056 O O . ARG A 1 138 ? -10.065 -7.640 0.869 1.00 90.25 138 ARG A O 1
ATOM 1063 N N . PRO A 1 139 ? -9.654 -9.650 1.772 1.00 80.88 139 PRO A N 1
ATOM 1064 C CA . PRO A 1 139 ? -8.344 -9.270 2.290 1.00 80.88 139 PRO A CA 1
ATOM 1065 C C . PRO A 1 139 ? -7.375 -8.843 1.184 1.00 80.88 139 PRO A C 1
ATOM 1067 O O . PRO A 1 139 ? -6.537 -7.967 1.386 1.00 80.88 139 PRO A O 1
ATOM 1070 N N . ARG A 1 140 ? -7.532 -9.411 -0.019 1.00 88.69 140 ARG A N 1
ATOM 1071 C CA . ARG A 1 140 ? -6.721 -9.044 -1.183 1.00 88.69 140 ARG A CA 1
ATOM 1072 C C . ARG A 1 140 ? -7.099 -7.687 -1.773 1.00 88.69 140 ARG A C 1
ATOM 1074 O O . ARG A 1 140 ? -6.250 -7.097 -2.424 1.00 88.69 140 ARG A O 1
ATOM 1081 N N . ASP A 1 141 ? -8.303 -7.159 -1.546 1.00 93.50 141 ASP A N 1
ATOM 1082 C CA . ASP A 1 141 ? -8.737 -5.909 -2.190 1.00 93.50 141 ASP A CA 1
ATOM 1083 C C . ASP A 1 141 ? -7.882 -4.717 -1.751 1.00 93.50 141 ASP A C 1
ATOM 1085 O O . ASP A 1 141 ? -7.559 -3.855 -2.567 1.00 93.50 141 ASP A O 1
ATOM 1089 N N . ILE A 1 142 ? -7.493 -4.668 -0.473 1.00 94.81 142 ILE A N 1
ATOM 1090 C CA . ILE A 1 142 ? -6.641 -3.595 0.051 1.00 94.81 142 ILE A CA 1
ATOM 1091 C C . ILE A 1 142 ? -5.236 -3.713 -0.540 1.00 94.81 142 ILE A C 1
ATOM 1093 O O . ILE A 1 142 ? -4.756 -2.753 -1.137 1.00 94.81 142 ILE A O 1
ATOM 1097 N N . ILE A 1 143 ? -4.621 -4.898 -0.476 1.00 94.31 143 ILE A N 1
ATOM 1098 C CA . ILE A 1 143 ? -3.294 -5.137 -1.061 1.00 94.31 143 ILE A CA 1
ATOM 1099 C C . ILE A 1 143 ? -3.274 -4.836 -2.561 1.00 94.31 143 ILE A C 1
ATOM 1101 O O . ILE A 1 143 ? -2.433 -4.071 -3.014 1.00 94.31 143 ILE A O 1
ATOM 1105 N N . LEU A 1 144 ? -4.232 -5.355 -3.332 1.00 94.38 144 LEU A N 1
ATOM 1106 C CA . LEU A 1 144 ? -4.296 -5.133 -4.778 1.00 94.38 144 LEU A CA 1
ATOM 1107 C C . LEU A 1 144 ? -4.465 -3.651 -5.126 1.00 94.38 144 LEU A C 1
ATOM 1109 O O . LEU A 1 144 ? -3.911 -3.182 -6.120 1.00 94.38 144 LEU A O 1
ATOM 1113 N N . ARG A 1 145 ? -5.220 -2.897 -4.323 1.00 95.00 145 ARG A N 1
ATOM 1114 C CA . ARG A 1 145 ? -5.369 -1.451 -4.503 1.00 95.00 145 ARG A CA 1
ATOM 1115 C C . ARG A 1 145 ? -4.063 -0.717 -4.217 1.00 95.00 145 ARG A C 1
ATOM 1117 O O . ARG A 1 145 ? -3.631 0.060 -5.061 1.00 95.00 145 ARG A O 1
ATOM 1124 N N . GLN A 1 146 ? -3.400 -1.027 -3.105 1.00 95.19 146 GLN A N 1
ATOM 1125 C CA . GLN A 1 146 ? -2.118 -0.419 -2.748 1.00 95.19 146 GLN A CA 1
ATOM 1126 C C . GLN A 1 146 ? -1.010 -0.766 -3.749 1.00 95.19 146 GLN A C 1
ATOM 1128 O O . GLN A 1 146 ? -0.251 0.112 -4.141 1.00 95.19 146 GLN A O 1
ATOM 1133 N N . THR A 1 147 ? -0.969 -1.999 -4.257 1.00 95.81 147 THR A N 1
ATOM 1134 C CA . THR A 1 147 ? -0.087 -2.395 -5.365 1.00 95.81 147 THR A CA 1
ATOM 1135 C C . THR A 1 147 ? -0.341 -1.556 -6.616 1.00 95.81 147 THR A C 1
ATOM 1137 O O . THR A 1 147 ? 0.602 -1.074 -7.244 1.00 95.81 147 THR A O 1
ATOM 1140 N N . ARG A 1 148 ? -1.609 -1.355 -7.001 1.00 95.69 148 ARG A N 1
ATOM 1141 C CA . ARG A 1 148 ? -1.956 -0.514 -8.159 1.00 95.69 148 ARG A CA 1
ATOM 1142 C C . ARG A 1 148 ? -1.522 0.933 -7.943 1.00 95.69 148 ARG A C 1
ATOM 1144 O O . ARG A 1 148 ? -0.966 1.528 -8.861 1.00 95.69 148 ARG A O 1
ATOM 1151 N N . GLU A 1 149 ? -1.731 1.472 -6.746 1.00 95.69 149 GLU A N 1
ATOM 1152 C CA . GLU A 1 149 ? -1.262 2.806 -6.358 1.00 95.69 149 GLU A CA 1
ATOM 1153 C C . GLU A 1 149 ? 0.274 2.897 -6.454 1.00 95.69 149 GLU A C 1
ATOM 1155 O O . GLU A 1 149 ? 0.786 3.822 -7.085 1.00 95.69 149 GLU A O 1
ATOM 1160 N N . CYS A 1 150 ? 1.019 1.903 -5.945 1.00 96.69 150 CYS A N 1
ATOM 1161 C CA . CYS A 1 150 ? 2.475 1.816 -6.100 1.00 96.69 150 CYS A CA 1
ATOM 1162 C C . CYS A 1 150 ? 2.887 1.817 -7.581 1.00 96.69 150 CYS A C 1
ATOM 1164 O O . CYS A 1 150 ? 3.784 2.559 -7.968 1.00 96.69 150 CYS A O 1
ATOM 1166 N N . ASN A 1 151 ? 2.227 1.017 -8.425 1.00 97.19 151 ASN A N 1
ATOM 1167 C CA . ASN A 1 151 ? 2.532 0.942 -9.855 1.00 97.19 151 ASN A CA 1
ATOM 1168 C C . ASN A 1 151 ? 2.291 2.287 -10.560 1.00 97.19 151 ASN A C 1
ATOM 1170 O O . ASN A 1 151 ? 3.126 2.742 -11.339 1.00 97.19 151 ASN A O 1
ATOM 1174 N N . VAL A 1 152 ? 1.175 2.961 -10.262 1.00 96.06 152 VAL A N 1
ATOM 1175 C CA . VAL A 1 152 ? 0.858 4.284 -10.823 1.00 96.06 152 VAL A CA 1
ATOM 1176 C C . VAL A 1 152 ? 1.901 5.323 -10.408 1.00 96.06 152 VAL A C 1
ATOM 1178 O O . VAL A 1 152 ? 2.386 6.062 -11.268 1.00 96.06 152 VAL A O 1
ATOM 1181 N N . LEU A 1 153 ? 2.294 5.347 -9.131 1.00 94.88 153 LEU A N 1
ATOM 1182 C CA . LEU A 1 153 ? 3.356 6.229 -8.641 1.00 94.88 153 LEU A CA 1
ATOM 1183 C C . LEU A 1 153 ? 4.701 5.913 -9.303 1.00 94.88 153 LEU A C 1
ATOM 1185 O O . LEU A 1 153 ? 5.359 6.824 -9.799 1.00 94.88 153 LEU A O 1
ATOM 1189 N N . GLY A 1 154 ? 5.068 4.635 -9.415 1.00 96.75 154 GLY A N 1
ATOM 1190 C CA . GLY A 1 154 ? 6.286 4.211 -10.105 1.00 96.75 154 GLY A CA 1
ATOM 1191 C C . GLY A 1 154 ? 6.314 4.645 -11.574 1.00 96.75 154 GLY A C 1
ATOM 1192 O O . GLY A 1 154 ? 7.329 5.135 -12.075 1.00 96.75 154 GLY A O 1
ATOM 1193 N N . ILE A 1 155 ? 5.182 4.546 -12.278 1.00 97.12 155 ILE A N 1
ATOM 1194 C CA . ILE A 1 155 ? 5.054 5.018 -13.664 1.00 97.12 155 ILE A CA 1
ATOM 1195 C C . ILE A 1 155 ? 5.213 6.539 -13.737 1.00 97.12 155 ILE A C 1
ATOM 1197 O O . ILE A 1 155 ? 5.871 7.035 -14.657 1.00 97.12 155 ILE A O 1
ATOM 1201 N N . ALA A 1 156 ? 4.606 7.278 -12.807 1.00 95.38 156 ALA A N 1
ATOM 1202 C CA . ALA A 1 156 ? 4.693 8.732 -12.758 1.00 95.38 156 ALA A CA 1
ATOM 1203 C C . ALA A 1 156 ? 6.130 9.206 -12.487 1.00 95.38 156 ALA A C 1
ATOM 1205 O O . ALA A 1 156 ? 6.635 10.040 -13.237 1.00 95.38 156 ALA A O 1
ATOM 1206 N N . LEU A 1 157 ? 6.810 8.621 -11.500 1.00 95.25 157 LEU A N 1
ATOM 1207 C CA . LEU A 1 157 ? 8.195 8.946 -11.141 1.00 95.25 157 LEU A CA 1
ATOM 1208 C C . LEU A 1 157 ? 9.172 8.605 -12.271 1.00 95.25 157 LEU A C 1
ATOM 1210 O O . LEU A 1 157 ? 9.982 9.446 -12.660 1.00 95.25 157 LEU A O 1
ATOM 1214 N N . ARG A 1 158 ? 9.004 7.446 -12.927 1.00 97.50 158 ARG A N 1
ATOM 1215 C CA . ARG A 1 158 ? 9.812 7.086 -14.106 1.00 97.50 158 ARG A CA 1
ATOM 1216 C C . ARG A 1 158 ? 9.665 8.120 -15.221 1.00 97.50 158 ARG A C 1
ATOM 1218 O O . ARG A 1 158 ? 10.654 8.536 -15.819 1.00 97.50 158 ARG A O 1
ATOM 1225 N N . LYS A 1 159 ? 8.434 8.573 -15.497 1.00 96.69 159 LYS A N 1
ATOM 1226 C CA . LYS A 1 159 ? 8.179 9.638 -16.486 1.00 96.69 159 LYS A CA 1
ATOM 1227 C C . LYS A 1 159 ? 8.823 10.971 -16.090 1.00 96.69 159 LYS A C 1
ATOM 1229 O O . LYS A 1 159 ? 9.215 11.719 -16.979 1.00 96.69 159 LYS A O 1
ATOM 1234 N N . GLN A 1 160 ? 8.953 11.242 -14.793 1.00 96.19 160 GLN A N 1
ATOM 1235 C CA . GLN A 1 160 ? 9.642 12.414 -14.242 1.00 96.19 160 GLN A CA 1
ATOM 1236 C C . GLN A 1 160 ? 11.168 12.250 -14.160 1.00 96.19 160 GLN A C 1
ATOM 1238 O O . GLN A 1 160 ? 11.845 13.175 -13.728 1.00 96.19 160 GLN A O 1
ATOM 1243 N N . LYS A 1 161 ? 11.718 11.109 -14.600 1.00 96.12 161 LYS A N 1
ATOM 1244 C CA . LYS A 1 161 ? 13.144 10.751 -14.498 1.00 96.12 161 LYS A CA 1
ATOM 1245 C C . LYS A 1 161 ? 13.662 10.539 -13.075 1.00 96.12 161 LYS A C 1
ATOM 1247 O O . LYS A 1 161 ? 14.856 10.310 -12.910 1.00 96.12 161 LYS A O 1
ATOM 1252 N N . ASP A 1 162 ? 12.774 10.483 -12.086 1.00 95.69 162 ASP A N 1
ATOM 1253 C CA . ASP A 1 162 ? 13.098 9.945 -10.767 1.00 95.69 162 ASP A CA 1
ATOM 1254 C C . ASP A 1 162 ? 13.030 8.412 -10.821 1.00 95.69 162 ASP A C 1
ATOM 1256 O O . ASP A 1 162 ? 12.012 7.779 -10.524 1.00 95.69 162 ASP A O 1
ATOM 1260 N N . LEU A 1 163 ? 14.109 7.811 -11.322 1.00 97.00 163 LEU A N 1
ATOM 1261 C CA . LEU A 1 163 ? 14.189 6.367 -11.532 1.00 97.00 163 LEU A CA 1
ATOM 1262 C C . LEU A 1 163 ? 14.340 5.605 -10.213 1.00 97.00 163 LEU A C 1
ATOM 1264 O O . LEU A 1 163 ? 13.764 4.529 -10.082 1.00 97.00 163 LEU A O 1
ATOM 1268 N N . ASP A 1 164 ? 15.049 6.163 -9.232 1.00 95.81 164 ASP A N 1
ATOM 1269 C CA . ASP A 1 164 ? 15.229 5.523 -7.927 1.00 95.81 164 ASP A CA 1
ATOM 1270 C C . ASP A 1 164 ? 13.920 5.512 -7.128 1.00 95.81 164 ASP A C 1
ATOM 1272 O O . ASP A 1 164 ? 13.528 4.461 -6.616 1.00 95.81 164 ASP A O 1
ATOM 1276 N N . GLY A 1 165 ? 13.176 6.624 -7.112 1.00 93.88 165 GLY A N 1
ATOM 1277 C CA . GLY A 1 165 ? 11.834 6.658 -6.531 1.00 93.88 165 GLY A CA 1
ATOM 1278 C C . GLY A 1 165 ? 10.871 5.710 -7.251 1.00 93.88 165 GLY A C 1
ATOM 1279 O O . GLY A 1 165 ? 10.096 4.992 -6.614 1.00 93.88 165 GLY A O 1
ATOM 1280 N N . ALA A 1 166 ? 10.945 5.636 -8.586 1.00 97.19 166 ALA A N 1
ATOM 1281 C CA . ALA A 1 166 ? 10.134 4.692 -9.350 1.00 97.19 166 ALA A CA 1
ATOM 1282 C C . ALA A 1 166 ? 10.406 3.236 -8.946 1.00 97.19 166 ALA A C 1
ATOM 1284 O O . ALA A 1 166 ? 9.464 2.475 -8.709 1.00 97.19 166 ALA A O 1
ATOM 1285 N N . LEU A 1 167 ? 11.685 2.865 -8.844 1.00 97.94 167 LEU A N 1
ATOM 1286 C CA . LEU A 1 167 ? 12.113 1.536 -8.419 1.00 97.94 167 LEU A CA 1
ATOM 1287 C C . LEU A 1 167 ? 11.678 1.232 -6.983 1.00 97.94 167 LEU A C 1
ATOM 1289 O O . LEU A 1 167 ? 11.189 0.130 -6.749 1.00 97.94 167 LEU A O 1
ATOM 1293 N N . GLU A 1 168 ? 11.759 2.181 -6.042 1.00 95.69 168 GLU A N 1
ATOM 1294 C CA . GLU A 1 168 ? 11.256 1.983 -4.671 1.00 95.69 168 GLU A CA 1
ATOM 1295 C C . GLU A 1 168 ? 9.786 1.532 -4.679 1.00 95.69 168 GLU A C 1
ATOM 1297 O O . GLU A 1 1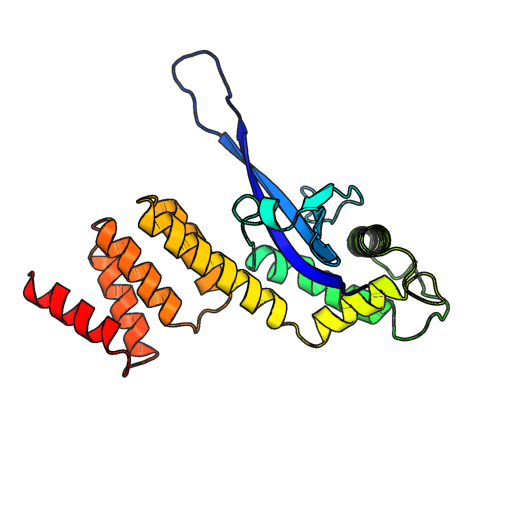68 ? 9.421 0.550 -4.023 1.00 95.69 168 GLU A O 1
ATOM 1302 N N . HIS A 1 169 ? 8.939 2.208 -5.459 1.00 96.56 169 HIS A N 1
ATOM 1303 C CA . HIS A 1 169 ? 7.521 1.872 -5.544 1.00 96.56 169 HIS A CA 1
ATOM 1304 C C . HIS A 1 169 ? 7.244 0.575 -6.310 1.00 96.56 169 HIS A C 1
ATOM 1306 O O . HIS A 1 169 ? 6.389 -0.199 -5.876 1.00 96.56 169 HIS A O 1
ATOM 1312 N N . TYR A 1 170 ? 7.963 0.290 -7.400 1.00 98.12 170 TYR A N 1
ATOM 1313 C CA . TYR A 1 170 ? 7.828 -1.001 -8.081 1.00 98.12 170 TYR A CA 1
ATOM 1314 C C . TYR A 1 170 ? 8.229 -2.158 -7.170 1.00 98.12 170 TYR A C 1
ATOM 1316 O O . TYR A 1 170 ? 7.506 -3.146 -7.099 1.00 98.12 170 TYR A O 1
ATOM 1324 N N . HIS A 1 171 ? 9.306 -2.010 -6.399 1.00 97.62 171 HIS A N 1
ATOM 1325 C CA . HIS A 1 171 ? 9.742 -3.011 -5.427 1.00 97.62 171 HIS A CA 1
ATOM 1326 C C . HIS A 1 171 ? 8.681 -3.283 -4.353 1.00 97.62 171 HIS A C 1
ATOM 1328 O O . HIS A 1 171 ? 8.408 -4.444 -4.050 1.00 97.62 171 HIS A O 1
ATOM 1334 N N . LYS A 1 172 ? 8.029 -2.239 -3.816 1.00 96.44 172 LYS A N 1
ATOM 1335 C CA . LYS A 1 172 ? 6.886 -2.397 -2.891 1.00 96.44 172 LYS A CA 1
ATOM 1336 C C . LYS A 1 172 ? 5.732 -3.166 -3.546 1.00 96.44 172 LYS A C 1
ATOM 1338 O O . LYS A 1 172 ? 5.173 -4.076 -2.936 1.00 96.44 172 LYS A O 1
ATOM 1343 N N . ALA A 1 173 ? 5.398 -2.829 -4.793 1.00 96.12 173 ALA A N 1
ATOM 1344 C CA . ALA A 1 173 ? 4.332 -3.490 -5.544 1.00 96.12 173 ALA A CA 1
ATOM 1345 C C . ALA A 1 173 ? 4.646 -4.976 -5.800 1.00 96.12 173 ALA A C 1
ATOM 1347 O O . ALA A 1 173 ? 3.809 -5.831 -5.526 1.00 96.12 173 ALA A O 1
ATOM 1348 N N . VAL A 1 174 ? 5.862 -5.290 -6.263 1.00 95.75 174 VAL A N 1
ATOM 1349 C CA . VAL A 1 174 ? 6.312 -6.664 -6.546 1.00 95.75 174 VAL A CA 1
ATOM 1350 C C . VAL A 1 174 ? 6.337 -7.504 -5.273 1.00 95.75 174 VAL A C 1
ATOM 1352 O O . VAL A 1 174 ? 5.882 -8.639 -5.295 1.00 95.75 174 VAL A O 1
ATOM 1355 N N . ARG A 1 175 ? 6.797 -6.970 -4.134 1.00 94.75 175 ARG A N 1
ATOM 1356 C CA . ARG A 1 175 ? 6.755 -7.724 -2.867 1.00 94.75 175 ARG A CA 1
ATOM 1357 C C . ARG A 1 175 ? 5.329 -8.043 -2.413 1.00 94.75 175 ARG A C 1
ATOM 1359 O O . ARG A 1 175 ? 5.112 -9.083 -1.800 1.00 94.75 175 ARG A O 1
ATOM 1366 N N . ALA A 1 176 ? 4.371 -7.166 -2.707 1.00 92.12 176 ALA A N 1
ATOM 1367 C CA . ALA A 1 176 ? 2.970 -7.347 -2.339 1.00 92.12 176 ALA A CA 1
ATOM 1368 C C . ALA A 1 176 ? 2.208 -8.294 -3.284 1.00 92.12 176 ALA A C 1
ATOM 1370 O O . ALA A 1 176 ? 1.331 -9.036 -2.844 1.00 92.12 176 ALA A O 1
ATOM 1371 N N . THR A 1 177 ? 2.538 -8.270 -4.575 1.00 91.81 177 THR A N 1
ATOM 1372 C CA . THR A 1 177 ? 1.961 -9.138 -5.611 1.00 91.81 177 THR A CA 1
ATOM 1373 C C . THR A 1 177 ? 3.087 -9.716 -6.462 1.00 91.81 177 THR A C 1
ATOM 1375 O O . THR A 1 177 ? 3.344 -9.224 -7.569 1.00 91.81 177 THR A O 1
ATOM 1378 N N . PRO A 1 178 ? 3.789 -10.733 -5.941 1.00 91.38 178 PRO A N 1
ATOM 1379 C CA . PRO A 1 178 ? 4.980 -11.253 -6.580 1.00 91.38 178 PRO A CA 1
ATOM 1380 C C . PRO A 1 178 ? 4.688 -11.947 -7.892 1.00 91.38 178 PRO A C 1
ATOM 1382 O O . PRO A 1 178 ? 5.640 -12.185 -8.600 1.00 91.38 178 PRO A O 1
ATOM 1385 N N . GLU A 1 179 ? 3.444 -12.241 -8.258 1.00 90.12 179 GLU A N 1
ATOM 1386 C CA . GLU A 1 179 ? 3.091 -12.888 -9.523 1.00 90.12 179 GLU A CA 1
ATOM 1387 C C . GLU A 1 179 ? 2.782 -11.907 -10.666 1.00 90.12 179 GLU A C 1
ATOM 1389 O O . GLU A 1 179 ? 2.631 -12.347 -11.796 1.00 90.12 179 GLU A O 1
ATOM 1394 N N . ASP A 1 180 ? 2.699 -10.596 -10.419 1.00 93.50 180 ASP A N 1
ATOM 1395 C CA . ASP A 1 180 ? 2.312 -9.630 -11.458 1.00 93.50 180 ASP A CA 1
ATOM 1396 C C . ASP A 1 180 ? 3.485 -9.314 -12.408 1.00 93.50 180 ASP A C 1
ATOM 1398 O O . ASP A 1 180 ? 4.403 -8.550 -12.089 1.00 93.50 180 ASP A O 1
ATOM 1402 N N . GLU A 1 181 ? 3.456 -9.890 -13.612 1.00 95.94 181 GLU A N 1
ATOM 1403 C CA . GLU A 1 181 ? 4.517 -9.729 -14.606 1.00 95.94 181 GLU A CA 1
ATOM 1404 C C . GLU A 1 181 ? 4.564 -8.318 -15.206 1.00 95.94 181 GLU A C 1
ATOM 1406 O O . GLU A 1 181 ? 5.613 -7.895 -15.702 1.00 95.94 181 GLU A O 1
ATOM 1411 N N . HIS A 1 182 ? 3.465 -7.555 -15.148 1.00 96.25 182 HIS A N 1
ATOM 1412 C CA . HIS A 1 182 ? 3.461 -6.167 -15.610 1.00 96.25 182 HIS A CA 1
ATOM 1413 C C . HIS A 1 182 ? 4.317 -5.277 -14.703 1.00 96.25 182 HIS A C 1
ATOM 1415 O O . HIS A 1 182 ? 4.930 -4.323 -15.193 1.00 96.25 182 HIS A O 1
ATOM 1421 N N . LEU A 1 183 ? 4.405 -5.595 -13.407 1.00 97.25 183 LEU A N 1
ATOM 1422 C CA . LEU A 1 183 ? 5.299 -4.897 -12.483 1.00 97.25 183 LEU A CA 1
ATOM 1423 C C . LEU A 1 183 ? 6.765 -5.174 -12.811 1.00 97.25 183 LEU A C 1
ATOM 1425 O O . LEU A 1 183 ? 7.545 -4.225 -12.887 1.00 97.25 183 LEU A O 1
ATOM 1429 N N . LEU A 1 184 ? 7.125 -6.435 -13.084 1.00 97.69 184 LEU A N 1
ATOM 1430 C CA . LEU A 1 184 ? 8.480 -6.791 -13.522 1.00 97.69 184 LEU A CA 1
ATOM 1431 C C . LEU A 1 184 ? 8.863 -6.048 -14.802 1.00 97.69 184 LEU A C 1
ATOM 1433 O O . LEU A 1 184 ? 9.930 -5.443 -14.877 1.00 97.69 184 LEU A O 1
ATOM 1437 N N . PHE A 1 185 ? 7.963 -6.020 -15.787 1.00 98.25 185 PHE A N 1
ATOM 1438 C CA . PHE A 1 185 ? 8.194 -5.304 -17.038 1.00 98.25 185 PHE A CA 1
ATOM 1439 C C . PHE A 1 185 ? 8.360 -3.788 -16.827 1.00 98.25 185 PHE A C 1
ATOM 1441 O O . PHE A 1 185 ? 9.257 -3.166 -17.399 1.00 98.25 185 PHE A O 1
ATOM 1448 N N . ASN A 1 186 ? 7.528 -3.168 -15.985 1.00 98.19 186 ASN A N 1
ATOM 1449 C CA . ASN A 1 186 ? 7.656 -1.744 -15.663 1.00 98.19 186 ASN A CA 1
ATOM 1450 C C . ASN A 1 186 ? 8.956 -1.429 -14.909 1.00 98.19 186 ASN A C 1
ATOM 1452 O O . ASN A 1 186 ? 9.582 -0.399 -15.181 1.00 98.19 186 ASN A O 1
ATOM 1456 N N . MET A 1 187 ? 9.382 -2.324 -14.019 1.00 98.00 187 MET A N 1
ATOM 1457 C CA . MET A 1 187 ? 10.643 -2.216 -13.295 1.00 98.00 187 MET A CA 1
ATOM 1458 C C . MET A 1 187 ? 11.843 -2.369 -14.242 1.00 98.00 187 MET A C 1
ATOM 1460 O O . MET A 1 187 ? 12.749 -1.539 -14.211 1.00 98.00 187 MET A O 1
ATOM 1464 N N . ALA A 1 188 ? 11.799 -3.323 -15.179 1.00 98.25 188 ALA A N 1
ATOM 1465 C CA . ALA A 1 188 ? 12.814 -3.489 -16.221 1.00 98.25 188 ALA A CA 1
ATOM 1466 C C . ALA A 1 188 ? 12.986 -2.220 -17.071 1.00 98.25 188 ALA A C 1
ATOM 1468 O O . ALA A 1 188 ? 14.104 -1.778 -17.332 1.00 98.25 188 ALA A O 1
ATOM 1469 N N . ARG A 1 189 ? 11.879 -1.563 -17.447 1.00 98.44 189 ARG A N 1
ATOM 1470 C CA . ARG A 1 189 ? 11.925 -0.270 -18.155 1.00 98.44 189 ARG A CA 1
ATOM 1471 C C . ARG A 1 189 ? 12.626 0.819 -17.347 1.00 98.44 189 ARG A C 1
ATOM 1473 O O . ARG A 1 189 ? 13.336 1.628 -17.937 1.00 98.44 189 ARG A O 1
ATOM 1480 N N . ALA A 1 190 ? 12.420 0.865 -16.032 1.00 98.31 190 ALA A N 1
ATOM 1481 C CA . ALA A 1 190 ? 13.106 1.827 -15.174 1.00 98.31 190 ALA A CA 1
ATOM 1482 C C . ALA A 1 190 ? 14.616 1.550 -15.115 1.00 98.31 190 ALA A C 1
ATOM 1484 O O . ALA A 1 190 ? 15.397 2.472 -15.334 1.00 98.31 190 ALA A O 1
ATOM 1485 N N . TYR A 1 191 ? 15.025 0.290 -14.926 1.00 98.50 191 TYR A N 1
ATOM 1486 C CA . TYR A 1 191 ? 16.439 -0.107 -14.948 1.00 98.50 191 TYR A CA 1
ATOM 1487 C C . TYR A 1 191 ? 17.116 0.183 -16.293 1.00 98.50 191 TYR A C 1
ATOM 1489 O O . TYR A 1 191 ? 18.218 0.729 -16.328 1.00 98.50 191 TYR A O 1
ATOM 1497 N N . PHE A 1 192 ? 16.426 -0.070 -17.409 1.00 98.19 192 PHE A N 1
ATOM 1498 C CA . PHE A 1 192 ? 16.911 0.301 -18.739 1.00 98.19 192 PHE A CA 1
ATOM 1499 C C . PHE A 1 192 ? 17.157 1.808 -18.874 1.00 98.19 192 PHE A C 1
ATOM 1501 O O . PHE A 1 192 ? 18.210 2.223 -19.354 1.00 98.19 192 PHE A O 1
ATOM 1508 N N . GLU A 1 193 ? 16.198 2.636 -18.444 1.00 97.69 193 GLU A N 1
ATOM 1509 C CA . GLU A 1 193 ? 16.343 4.097 -18.470 1.00 97.69 193 GLU A CA 1
ATOM 1510 C C . GLU A 1 193 ? 17.453 4.596 -17.536 1.00 97.69 193 GLU A C 1
ATOM 1512 O O . GLU A 1 193 ? 18.013 5.662 -17.787 1.00 97.69 193 GLU A O 1
ATOM 1517 N N . LYS A 1 194 ? 17.790 3.818 -16.501 1.00 97.38 194 LYS A N 1
ATOM 1518 C CA . LYS A 1 194 ? 18.883 4.095 -15.561 1.00 97.38 194 LYS A CA 1
ATOM 1519 C C . LYS A 1 194 ? 20.257 3.683 -16.106 1.00 97.38 194 LYS A C 1
ATOM 1521 O O . LYS A 1 194 ? 21.278 4.092 -15.566 1.00 97.38 194 LYS A O 1
ATOM 1526 N N . GLY A 1 195 ? 20.291 2.900 -17.187 1.00 96.56 195 GLY A N 1
ATOM 1527 C CA . GLY A 1 195 ? 21.517 2.343 -17.765 1.00 96.56 195 GLY A CA 1
ATOM 1528 C C . GLY A 1 195 ? 21.956 1.011 -17.146 1.00 96.56 195 GLY A C 1
ATOM 1529 O O . GLY A 1 195 ? 22.979 0.461 -17.548 1.00 96.56 195 GLY A O 1
ATOM 1530 N N . GLU A 1 196 ? 21.180 0.463 -16.212 1.00 97.44 196 GLU A N 1
ATOM 1531 C CA . GLU A 1 196 ? 21.451 -0.805 -15.530 1.00 97.44 196 GLU A CA 1
ATOM 1532 C C . GLU A 1 196 ? 20.919 -1.972 -16.386 1.00 97.44 196 GLU A C 1
ATOM 1534 O O . GLU A 1 196 ? 19.838 -2.522 -16.166 1.00 97.44 196 GLU A O 1
ATOM 1539 N N . MET A 1 197 ? 21.671 -2.302 -17.441 1.00 96.44 197 MET A N 1
ATOM 1540 C CA . MET A 1 197 ? 21.240 -3.244 -18.485 1.00 96.44 197 MET A CA 1
ATOM 1541 C C . MET A 1 197 ? 21.110 -4.690 -18.000 1.00 96.44 197 MET A C 1
ATOM 1543 O O . MET A 1 197 ? 20.227 -5.403 -18.478 1.00 96.44 197 MET A O 1
ATOM 1547 N N . ASP A 1 198 ? 21.963 -5.116 -17.067 1.00 96.69 198 ASP A N 1
ATOM 1548 C CA . ASP A 1 198 ? 21.925 -6.478 -16.526 1.00 96.69 198 ASP A CA 1
ATOM 1549 C C . ASP A 1 198 ? 20.645 -6.704 -15.709 1.00 96.69 198 ASP A C 1
ATOM 1551 O O . ASP A 1 198 ? 19.930 -7.674 -15.950 1.00 96.69 198 ASP A O 1
ATOM 1555 N N . GLU A 1 199 ? 20.272 -5.755 -14.843 1.00 98.00 199 GLU A N 1
ATOM 1556 C CA . GLU A 1 199 ? 19.020 -5.824 -14.076 1.00 98.00 199 GLU A CA 1
ATOM 1557 C C . GLU A 1 199 ? 17.783 -5.758 -14.975 1.00 98.00 199 GLU A C 1
ATOM 1559 O O . GLU A 1 199 ? 16.831 -6.519 -14.797 1.00 98.00 199 GLU A O 1
ATOM 1564 N N . CYS A 1 200 ? 17.807 -4.898 -15.999 1.00 98.25 200 CYS A N 1
ATOM 1565 C CA . CYS A 1 200 ? 16.750 -4.866 -17.006 1.00 98.25 200 CYS A CA 1
ATOM 1566 C C . CYS A 1 200 ? 16.552 -6.243 -17.659 1.00 98.25 200 CYS A C 1
ATOM 1568 O O . CYS A 1 200 ? 15.423 -6.732 -17.734 1.00 98.25 200 CYS A O 1
ATOM 1570 N N . ARG A 1 201 ? 17.640 -6.884 -18.107 1.00 98.00 201 ARG A N 1
ATOM 1571 C CA . ARG A 1 201 ? 17.583 -8.211 -18.728 1.00 98.00 201 ARG A CA 1
ATOM 1572 C C . ARG A 1 201 ? 17.048 -9.261 -17.763 1.00 98.00 201 ARG A C 1
ATOM 1574 O O . ARG A 1 201 ? 16.114 -9.964 -18.137 1.00 98.00 201 ARG A O 1
ATOM 1581 N N . ASN A 1 202 ? 17.590 -9.331 -16.548 1.00 98.00 202 ASN A N 1
ATOM 1582 C CA . ASN A 1 202 ? 17.176 -10.309 -15.539 1.00 98.00 202 ASN A CA 1
ATOM 1583 C C . ASN A 1 202 ? 15.662 -10.247 -15.295 1.00 98.00 202 ASN A C 1
ATOM 1585 O O . ASN A 1 202 ? 14.984 -11.272 -15.287 1.00 98.00 202 ASN A O 1
ATOM 1589 N N . LEU A 1 203 ? 15.108 -9.038 -15.180 1.00 97.94 203 LEU A N 1
ATOM 1590 C CA . LEU A 1 203 ? 13.675 -8.840 -14.962 1.00 97.94 203 LEU A CA 1
ATOM 1591 C C . LEU A 1 203 ? 12.819 -9.197 -16.174 1.00 97.94 203 LEU A C 1
ATOM 1593 O O . LEU A 1 203 ? 11.707 -9.696 -16.010 1.00 97.94 203 LEU A O 1
ATOM 1597 N N . LEU A 1 204 ? 13.303 -8.948 -17.392 1.00 98.12 204 LEU A N 1
ATOM 1598 C CA . LEU A 1 204 ? 12.608 -9.373 -18.607 1.00 98.12 204 LEU A CA 1
ATOM 1599 C C . LEU A 1 204 ? 12.610 -10.899 -18.752 1.00 98.12 204 LEU A C 1
ATOM 1601 O O . LEU A 1 204 ? 11.599 -11.474 -19.152 1.00 98.12 204 LEU A O 1
ATOM 1605 N N . GLU A 1 205 ? 13.715 -11.557 -18.408 1.00 97.69 205 GLU A N 1
ATOM 1606 C CA . GLU A 1 205 ? 13.815 -13.018 -18.393 1.00 97.69 205 GLU A CA 1
ATOM 1607 C C . GLU A 1 205 ? 12.900 -13.623 -17.323 1.00 97.69 205 GLU A C 1
ATOM 1609 O O . GLU A 1 205 ? 12.163 -14.562 -17.615 1.00 97.69 205 GLU A O 1
ATOM 1614 N N . GLU A 1 206 ? 12.850 -13.042 -16.122 1.00 97.12 206 GLU A N 1
ATOM 1615 C CA . GLU A 1 206 ? 11.917 -13.454 -15.067 1.00 97.12 206 GLU A CA 1
ATOM 1616 C C . GLU A 1 206 ? 10.450 -13.245 -15.480 1.00 97.12 206 GLU A C 1
ATOM 1618 O O . GLU A 1 206 ? 9.606 -14.125 -15.289 1.00 97.12 206 GLU A O 1
ATOM 1623 N N . CYS A 1 207 ? 10.145 -12.104 -16.101 1.00 97.31 207 CYS A N 1
ATOM 1624 C CA . CYS A 1 207 ? 8.830 -11.793 -16.656 1.00 97.31 207 CYS A CA 1
ATOM 1625 C C . CYS A 1 207 ? 8.384 -12.870 -17.661 1.00 97.31 207 CYS A C 1
ATOM 1627 O O . CYS A 1 207 ? 7.270 -13.388 -17.559 1.00 97.31 207 CYS A O 1
ATOM 1629 N N . LEU A 1 208 ? 9.270 -13.276 -18.575 1.00 97.56 208 LEU A N 1
ATOM 1630 C CA . LEU A 1 208 ? 8.988 -14.308 -19.577 1.00 97.56 208 LEU A CA 1
ATOM 1631 C C . LEU A 1 208 ? 9.001 -15.733 -19.020 1.00 97.56 208 LEU A C 1
ATOM 1633 O O . LEU A 1 208 ? 8.303 -16.592 -19.554 1.00 97.56 208 LEU A O 1
ATOM 1637 N N . ALA A 1 209 ? 9.748 -15.999 -17.949 1.00 96.81 209 ALA A N 1
ATOM 1638 C CA . ALA A 1 209 ? 9.698 -17.285 -17.259 1.00 96.81 209 ALA A CA 1
ATOM 1639 C C . ALA A 1 209 ? 8.314 -17.534 -16.636 1.00 96.81 209 ALA A C 1
ATOM 1641 O O . ALA A 1 209 ? 7.835 -18.667 -16.627 1.00 96.81 209 ALA A O 1
ATOM 1642 N N . ARG A 1 210 ? 7.659 -16.473 -16.148 1.00 95.31 210 ARG A N 1
ATOM 1643 C CA . ARG A 1 210 ? 6.304 -16.530 -15.576 1.00 95.31 210 ARG A CA 1
ATOM 1644 C C . ARG A 1 210 ? 5.224 -16.488 -16.648 1.00 95.31 210 ARG A C 1
ATOM 1646 O O . ARG A 1 210 ? 4.302 -17.301 -16.631 1.00 95.31 210 ARG A O 1
ATOM 1653 N N . ARG A 1 211 ? 5.382 -15.588 -17.622 1.00 96.50 211 ARG A N 1
ATOM 1654 C CA . ARG A 1 211 ? 4.477 -15.433 -18.759 1.00 96.50 211 ARG A CA 1
ATOM 1655 C C . ARG A 1 211 ? 5.261 -15.455 -20.074 1.00 96.50 211 ARG A C 1
ATOM 1657 O O . ARG A 1 211 ? 5.619 -14.397 -20.593 1.00 96.50 211 ARG A O 1
ATOM 1664 N N . PRO A 1 212 ? 5.462 -16.645 -20.672 1.00 96.38 212 PRO A N 1
ATOM 1665 C CA . PRO A 1 212 ? 6.170 -16.767 -21.946 1.00 96.38 212 PRO A CA 1
ATOM 1666 C C . PRO A 1 212 ? 5.519 -15.968 -23.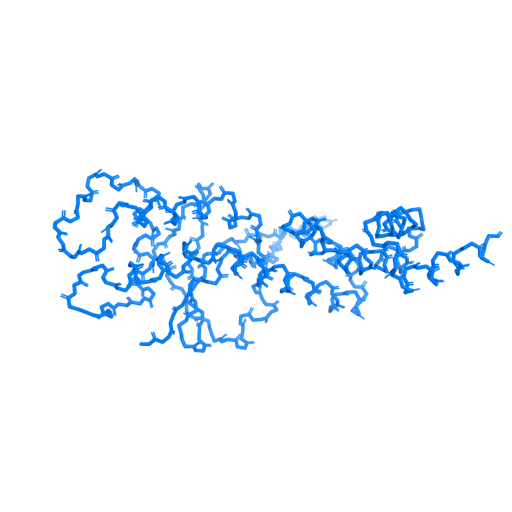080 1.00 96.38 212 PRO A C 1
ATOM 1668 O O . PRO A 1 212 ? 6.219 -15.447 -23.945 1.00 96.38 212 PRO A O 1
ATOM 1671 N N . ASP A 1 213 ? 4.191 -15.823 -23.058 1.00 96.00 213 ASP A N 1
ATOM 1672 C CA . ASP A 1 213 ? 3.416 -15.012 -24.004 1.00 96.00 213 ASP A CA 1
ATOM 1673 C C . ASP A 1 213 ? 3.239 -13.564 -23.504 1.00 96.00 213 ASP A C 1
ATOM 1675 O O . ASP A 1 213 ? 2.134 -13.103 -23.188 1.00 96.00 213 ASP A O 1
ATOM 1679 N N . PHE A 1 214 ? 4.366 -12.862 -23.359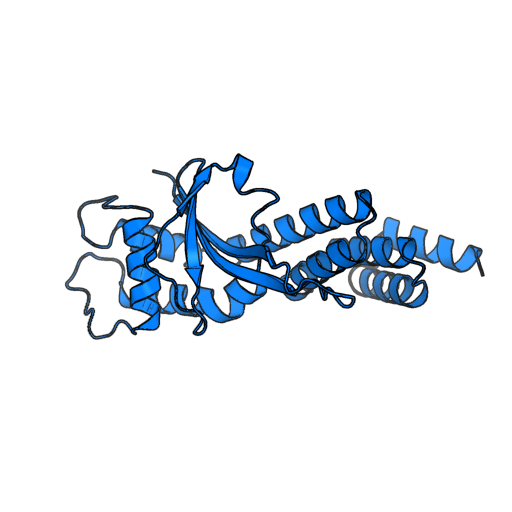 1.00 97.44 214 PHE A N 1
ATOM 1680 C CA . PHE A 1 214 ? 4.423 -11.426 -23.075 1.00 97.44 214 PHE A CA 1
ATOM 1681 C C . PHE A 1 214 ? 5.174 -10.710 -24.217 1.00 97.44 214 PHE A C 1
ATOM 1683 O O . PHE A 1 214 ? 6.397 -10.531 -24.150 1.00 97.44 214 PHE A O 1
ATOM 1690 N N . PRO A 1 215 ? 4.468 -10.290 -25.286 1.00 97.44 215 PRO A N 1
ATOM 1691 C CA . PRO A 1 215 ? 5.082 -9.760 -26.506 1.00 97.44 215 PRO A CA 1
ATOM 1692 C C . PRO A 1 215 ? 6.008 -8.560 -26.284 1.00 97.44 215 PRO A C 1
ATOM 1694 O O . PRO A 1 215 ? 7.061 -8.468 -26.918 1.00 97.44 215 PRO A O 1
ATOM 1697 N N . GLU A 1 216 ? 5.648 -7.650 -25.379 1.00 97.56 216 GLU A N 1
ATOM 1698 C CA . GLU A 1 216 ? 6.433 -6.457 -25.069 1.00 97.56 216 GLU A CA 1
ATOM 1699 C C . GLU A 1 216 ? 7.770 -6.815 -24.417 1.00 97.56 216 GLU A C 1
ATOM 1701 O O . GLU A 1 216 ? 8.798 -6.256 -24.800 1.00 97.56 216 GLU A O 1
ATOM 1706 N N . ALA A 1 217 ? 7.786 -7.778 -23.490 1.00 97.50 217 ALA A N 1
ATOM 1707 C CA . ALA A 1 217 ? 9.016 -8.244 -22.859 1.00 97.50 217 ALA A CA 1
ATOM 1708 C C . ALA A 1 217 ? 9.924 -8.973 -23.865 1.00 97.50 217 ALA A C 1
ATOM 1710 O O . ALA A 1 217 ? 11.123 -8.693 -23.931 1.00 97.50 217 ALA A O 1
ATOM 1711 N N . GLN A 1 218 ? 9.354 -9.823 -24.729 1.00 98.12 218 GLN A N 1
ATOM 1712 C CA . GLN A 1 218 ? 10.112 -10.487 -25.797 1.00 98.12 218 GLN A CA 1
ATOM 1713 C C . GLN A 1 218 ? 10.722 -9.483 -26.785 1.00 98.12 218 GLN A C 1
ATOM 1715 O O . GLN A 1 218 ? 11.880 -9.614 -27.184 1.00 98.12 218 GLN A O 1
ATOM 1720 N N . ALA A 1 219 ? 9.942 -8.485 -27.213 1.00 97.81 219 ALA A N 1
ATOM 1721 C CA . ALA A 1 219 ? 10.420 -7.441 -28.111 1.00 97.81 219 ALA A CA 1
ATOM 1722 C C . ALA A 1 219 ? 11.549 -6.629 -27.470 1.00 97.81 219 ALA A C 1
ATOM 1724 O O . ALA A 1 219 ? 12.513 -6.281 -28.153 1.00 97.81 219 ALA A O 1
ATOM 1725 N N . PHE A 1 220 ? 11.455 -6.374 -26.165 1.00 97.81 220 PHE A N 1
ATOM 1726 C CA . PHE A 1 220 ? 12.474 -5.633 -25.442 1.00 97.81 220 PHE A CA 1
ATOM 1727 C C . PHE A 1 220 ? 13.779 -6.430 -25.308 1.00 97.81 220 PHE A C 1
ATOM 1729 O O . PHE A 1 220 ? 14.839 -5.887 -25.610 1.00 97.81 220 PHE A O 1
ATOM 1736 N N . LEU A 1 221 ? 13.731 -7.727 -24.980 1.00 96.44 221 LEU A N 1
ATOM 1737 C CA . LEU A 1 221 ? 14.940 -8.565 -24.971 1.00 96.44 221 LEU A CA 1
ATOM 1738 C C . LEU A 1 221 ? 15.620 -8.617 -26.340 1.00 96.44 221 LEU A C 1
ATOM 1740 O O . LEU A 1 221 ? 16.818 -8.353 -26.428 1.00 96.44 221 LEU A O 1
ATOM 1744 N N . ARG A 1 222 ? 14.855 -8.839 -27.421 1.00 96.88 222 ARG A N 1
ATOM 1745 C CA . ARG A 1 222 ? 15.402 -8.814 -28.792 1.00 96.88 222 ARG A CA 1
ATOM 1746 C C . ARG A 1 222 ? 16.104 -7.494 -29.107 1.00 96.88 222 ARG A C 1
ATOM 1748 O O . ARG A 1 222 ? 17.136 -7.481 -29.772 1.00 96.88 222 ARG A O 1
ATOM 1755 N N . TYR A 1 223 ? 15.549 -6.382 -28.634 1.00 95.81 223 TYR A N 1
ATOM 1756 C CA . TYR A 1 223 ? 16.155 -5.066 -28.792 1.00 95.81 223 TYR A CA 1
ATOM 1757 C C . TYR A 1 223 ? 17.467 -4.909 -28.006 1.00 95.81 223 TYR A C 1
ATOM 1759 O O . TYR A 1 223 ? 18.399 -4.287 -28.516 1.00 95.81 223 TYR A O 1
ATOM 1767 N N . LEU A 1 224 ? 17.565 -5.469 -26.795 1.00 94.69 224 LEU A N 1
ATOM 1768 C CA . LEU A 1 224 ? 18.814 -5.474 -26.024 1.00 94.69 224 LEU A CA 1
ATOM 1769 C C . LEU A 1 224 ? 19.888 -6.343 -26.689 1.00 94.69 224 LEU A C 1
ATOM 1771 O O . LEU A 1 224 ? 21.051 -5.948 -26.721 1.00 94.69 224 LEU A O 1
ATOM 1775 N N . ASP A 1 225 ? 19.505 -7.495 -27.239 1.00 93.31 225 ASP A N 1
ATOM 1776 C CA . ASP A 1 225 ? 20.424 -8.413 -27.923 1.00 93.31 225 ASP A CA 1
ATOM 1777 C C . ASP A 1 225 ? 20.987 -7.812 -29.215 1.00 93.31 225 ASP A C 1
ATOM 1779 O O . ASP A 1 225 ? 22.172 -7.954 -29.493 1.00 93.31 225 ASP A O 1
ATOM 1783 N N . ALA A 1 226 ? 20.166 -7.078 -29.971 1.00 92.94 226 ALA A N 1
ATOM 1784 C CA . ALA A 1 226 ? 20.580 -6.418 -31.211 1.00 92.94 226 ALA A CA 1
ATOM 1785 C C . ALA A 1 226 ? 21.523 -5.213 -31.007 1.00 92.94 226 ALA A C 1
ATOM 1787 O O . ALA A 1 226 ? 22.000 -4.639 -31.985 1.00 92.94 226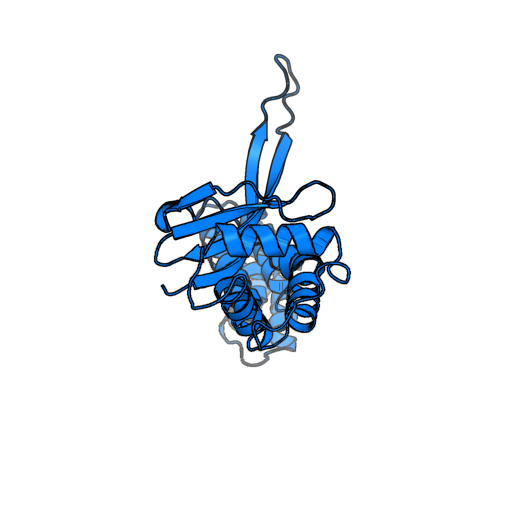 ALA A O 1
ATOM 1788 N N . ARG A 1 227 ? 21.744 -4.786 -29.757 1.00 82.44 227 ARG A N 1
ATOM 1789 C CA . ARG A 1 227 ? 22.603 -3.648 -29.389 1.00 82.44 227 ARG A CA 1
ATOM 1790 C C . ARG A 1 227 ? 23.964 -4.055 -28.815 1.00 82.44 227 ARG A C 1
ATOM 1792 O O . ARG A 1 227 ? 24.746 -3.159 -28.496 1.00 82.44 227 ARG A O 1
ATOM 1799 N N . ARG A 1 228 ? 24.216 -5.355 -28.648 1.00 62.38 228 ARG A N 1
ATOM 1800 C CA . ARG A 1 228 ? 25.534 -5.906 -28.298 1.00 62.38 228 ARG A CA 1
ATOM 1801 C C . ARG A 1 228 ? 26.418 -6.015 -29.534 1.00 62.38 228 ARG A C 1
ATOM 1803 O O . ARG A 1 228 ? 27.636 -5.808 -29.362 1.00 62.38 228 ARG A O 1
#